Protein AF-A0A520EY09-F1 (afdb_monomer_lite)

Radius of gyration: 25.09 Å; chains: 1; bounding box: 51×73×66 Å

Structure (mmCIF, N/CA/C/O backbone):
data_AF-A0A520EY09-F1
#
_entry.id   AF-A0A520EY09-F1
#
loop_
_atom_site.group_PDB
_atom_site.id
_atom_site.type_symbol
_atom_site.label_atom_id
_atom_site.label_alt_id
_atom_site.label_comp_id
_atom_site.label_asym_id
_atom_site.label_entity_id
_atom_site.label_seq_id
_atom_site.pdbx_PDB_ins_code
_atom_site.Cartn_x
_atom_site.Cartn_y
_atom_site.Cartn_z
_atom_site.occupancy
_atom_site.B_iso_or_equiv
_atom_site.auth_seq_id
_atom_site.auth_comp_id
_atom_site.auth_asym_id
_atom_site.auth_atom_id
_atom_site.pdbx_PDB_model_num
ATOM 1 N N . MET A 1 1 ? 14.676 -46.836 35.873 1.00 36.84 1 MET A N 1
ATOM 2 C CA . MET A 1 1 ? 15.938 -46.846 35.108 1.00 36.84 1 MET A CA 1
ATOM 3 C C . MET A 1 1 ? 15.793 -45.759 34.046 1.00 36.84 1 MET A C 1
ATOM 5 O O . MET A 1 1 ? 15.038 -45.971 33.114 1.00 36.84 1 MET A O 1
ATOM 9 N N . ALA A 1 2 ? 16.124 -44.497 34.347 1.00 28.72 2 ALA A N 1
ATOM 10 C CA . ALA A 1 2 ? 17.492 -43.951 34.395 1.00 28.72 2 ALA A CA 1
ATOM 11 C C . ALA A 1 2 ? 18.066 -43.901 32.957 1.00 28.72 2 ALA A C 1
ATOM 13 O O . ALA A 1 2 ? 18.108 -44.944 32.322 1.00 28.72 2 ALA A O 1
ATOM 14 N N . HIS A 1 3 ? 18.478 -42.790 32.345 1.00 27.58 3 HIS A N 1
ATOM 15 C CA . HIS A 1 3 ? 18.816 -41.441 32.797 1.00 27.58 3 HIS A CA 1
ATOM 16 C C . HIS A 1 3 ? 18.699 -40.455 31.619 1.00 27.58 3 HIS A C 1
ATOM 18 O O . HIS A 1 3 ? 18.818 -40.852 30.460 1.00 27.58 3 HIS A O 1
ATOM 24 N N . ASP A 1 4 ? 18.541 -39.176 31.966 1.00 30.64 4 ASP A N 1
ATOM 25 C CA . ASP A 1 4 ? 18.945 -37.993 31.203 1.00 30.64 4 ASP A CA 1
ATOM 26 C C . ASP A 1 4 ? 20.117 -38.201 30.238 1.00 30.64 4 ASP A C 1
ATOM 28 O O . ASP A 1 4 ? 21.134 -38.803 30.594 1.00 30.64 4 ASP A O 1
ATOM 32 N N . ARG A 1 5 ? 20.059 -37.502 29.099 1.00 29.16 5 ARG A N 1
ATOM 33 C CA . ARG A 1 5 ? 21.224 -36.748 28.627 1.00 29.16 5 ARG A CA 1
ATOM 34 C C . ARG A 1 5 ? 20.807 -35.543 27.795 1.00 29.16 5 ARG A C 1
ATOM 36 O O . ARG A 1 5 ? 20.608 -35.604 26.587 1.00 29.16 5 ARG A O 1
ATOM 43 N N . TRP A 1 6 ? 20.727 -34.431 28.512 1.00 24.80 6 TRP A N 1
ATOM 44 C CA . TRP A 1 6 ? 21.074 -33.105 28.037 1.00 24.80 6 TRP A CA 1
ATOM 45 C C . TRP A 1 6 ? 22.357 -33.166 27.203 1.00 24.80 6 TRP A C 1
ATOM 47 O O . TRP A 1 6 ? 23.397 -33.604 27.695 1.00 24.80 6 TRP A O 1
ATOM 57 N N . VAL A 1 7 ? 22.291 -32.703 25.957 1.00 30.62 7 VAL A N 1
ATOM 58 C CA . VAL A 1 7 ? 23.478 -32.247 25.235 1.00 30.62 7 VAL A CA 1
ATOM 59 C C . VAL A 1 7 ? 23.424 -30.731 25.249 1.00 30.62 7 VAL A C 1
ATOM 61 O O . VAL A 1 7 ? 22.796 -30.083 24.417 1.00 30.62 7 VAL A O 1
ATOM 64 N N . THR A 1 8 ? 24.066 -30.178 26.269 1.00 30.45 8 THR A N 1
ATOM 65 C CA . THR A 1 8 ? 24.564 -28.812 26.273 1.00 30.45 8 THR A CA 1
ATOM 66 C C . THR A 1 8 ? 25.607 -28.689 25.165 1.00 30.45 8 THR A C 1
ATOM 68 O O . THR A 1 8 ? 26.727 -29.175 25.317 1.00 30.45 8 THR A O 1
ATOM 71 N N . HIS A 1 9 ? 25.270 -28.018 24.066 1.00 31.17 9 HIS A N 1
ATOM 72 C CA . HIS A 1 9 ? 26.285 -27.314 23.291 1.00 31.17 9 HIS A CA 1
ATOM 73 C C . HIS A 1 9 ? 26.326 -25.866 23.765 1.00 31.17 9 HIS A C 1
ATOM 75 O O . HIS A 1 9 ? 25.672 -24.973 23.241 1.00 31.17 9 HIS A O 1
ATOM 81 N N . SER A 1 10 ? 27.111 -25.675 24.821 1.00 35.66 10 SER A N 1
ATOM 82 C CA . SER A 1 10 ? 27.848 -24.448 25.073 1.00 35.66 10 SER A CA 1
ATOM 83 C C . SER A 1 10 ? 28.801 -24.218 23.899 1.00 35.66 10 SER A C 1
ATOM 85 O O . SER A 1 10 ? 29.812 -24.907 23.761 1.00 35.66 10 SER A O 1
ATOM 87 N N . GLY A 1 11 ? 28.424 -23.280 23.041 1.00 29.78 11 GLY A N 1
ATOM 88 C CA . GLY A 1 11 ? 29.228 -22.733 21.961 1.00 29.78 11 GLY A CA 1
ATOM 89 C C . GLY A 1 11 ? 28.719 -21.326 21.694 1.00 29.78 11 GLY A C 1
ATOM 90 O O . GLY A 1 11 ? 27.786 -21.138 20.921 1.00 29.78 11 GLY A O 1
ATOM 91 N N . GLU A 1 12 ? 29.278 -20.353 22.410 1.00 34.44 12 GLU A N 1
ATOM 92 C CA . GLU A 1 12 ? 29.136 -18.931 22.110 1.00 34.44 12 GLU A CA 1
ATOM 93 C C . GLU A 1 12 ? 29.743 -18.640 20.731 1.00 34.44 12 GLU A C 1
ATOM 95 O O . GLU A 1 12 ? 30.893 -18.229 20.613 1.00 34.44 12 GLU A O 1
ATOM 100 N N . GLU A 1 13 ? 28.963 -18.815 19.670 1.00 35.28 13 GLU A N 1
ATOM 101 C CA . GLU A 1 13 ? 29.143 -18.023 18.459 1.00 35.28 13 GLU A CA 1
ATOM 102 C C . GLU A 1 13 ? 28.107 -16.910 18.495 1.00 35.28 13 GLU A C 1
ATOM 104 O O . GLU A 1 13 ? 26.946 -17.062 18.114 1.00 35.28 13 GLU A O 1
ATOM 109 N N . SER A 1 14 ? 28.548 -15.763 19.010 1.00 40.03 14 SER A N 1
ATOM 110 C CA . SER A 1 14 ? 27.878 -14.485 18.819 1.00 40.03 14 SER A CA 1
ATOM 111 C C . SER A 1 14 ? 27.863 -14.164 17.321 1.00 40.03 14 SER A C 1
ATOM 113 O O . SER A 1 14 ? 28.705 -13.441 16.791 1.00 40.03 14 SER A O 1
ATOM 115 N N . GLY A 1 15 ? 26.896 -14.744 16.612 1.00 35.19 15 GLY A N 1
ATOM 116 C CA . GLY A 1 15 ? 26.589 -14.415 15.232 1.00 35.19 15 GLY A CA 1
ATOM 117 C C . GLY A 1 15 ? 26.150 -12.961 15.169 1.00 35.19 15 GLY A C 1
ATOM 118 O O . GLY A 1 15 ? 24.970 -12.650 15.328 1.00 35.19 15 GLY A O 1
ATOM 119 N N . ARG A 1 16 ? 27.106 -12.047 14.967 1.00 37.12 16 ARG A N 1
ATOM 120 C CA . ARG A 1 16 ? 26.796 -10.683 14.540 1.00 37.12 16 ARG A CA 1
ATOM 121 C C . ARG A 1 16 ? 25.885 -10.804 13.317 1.00 37.12 16 ARG A C 1
ATOM 123 O O . ARG A 1 16 ? 26.261 -11.517 12.383 1.00 37.12 16 ARG A O 1
ATOM 130 N N . PRO A 1 17 ? 24.723 -10.127 13.292 1.00 37.91 17 PRO A N 1
ATOM 131 C CA . PRO A 1 17 ? 23.906 -10.094 12.094 1.00 37.91 17 PRO A CA 1
ATOM 132 C C . PRO A 1 17 ? 24.797 -9.646 10.940 1.00 37.91 17 PRO A C 1
ATOM 134 O O . PRO A 1 17 ? 25.494 -8.634 11.055 1.00 37.91 17 PRO A O 1
ATOM 137 N N . THR A 1 18 ? 24.816 -10.412 9.851 1.00 36.03 18 THR A N 1
ATOM 138 C CA . THR A 1 18 ? 25.449 -9.974 8.612 1.00 36.03 18 THR A CA 1
ATOM 139 C C . THR A 1 18 ? 24.758 -8.679 8.207 1.00 36.03 18 THR A C 1
ATOM 141 O O . THR A 1 18 ? 23.615 -8.700 7.752 1.00 36.03 18 THR A O 1
ATOM 144 N N . MET A 1 19 ? 25.410 -7.537 8.441 1.00 36.72 19 MET A N 1
ATOM 145 C CA . MET A 1 19 ? 24.923 -6.267 7.925 1.00 36.72 19 MET A CA 1
ATOM 146 C C . MET A 1 19 ? 24.883 -6.403 6.408 1.00 36.72 19 MET A C 1
ATOM 148 O O . MET A 1 19 ? 25.920 -6.570 5.764 1.00 36.72 19 MET A O 1
ATOM 152 N N . LEU A 1 20 ? 23.677 -6.351 5.845 1.00 36.09 20 LEU A N 1
ATOM 153 C CA . LEU A 1 20 ? 23.518 -6.090 4.425 1.00 36.09 20 LEU A CA 1
ATOM 154 C C . LEU A 1 20 ? 24.272 -4.785 4.127 1.00 36.09 20 LEU A C 1
ATOM 156 O O . LEU A 1 20 ? 24.141 -3.834 4.908 1.00 36.09 20 LEU A O 1
ATOM 160 N N . PRO A 1 21 ? 25.081 -4.720 3.057 1.00 34.44 21 PRO A N 1
ATOM 161 C CA . PRO A 1 21 ? 25.744 -3.481 2.691 1.00 34.44 21 PRO A CA 1
ATOM 162 C C . PRO A 1 21 ? 24.679 -2.395 2.551 1.00 34.44 21 PRO A C 1
ATOM 164 O O . PRO A 1 21 ? 23.705 -2.563 1.815 1.00 34.44 21 PRO A O 1
ATOM 167 N N . MET A 1 22 ? 24.852 -1.294 3.286 1.00 41.00 22 MET A N 1
ATOM 168 C CA . MET A 1 22 ? 24.058 -0.092 3.066 1.00 41.00 22 MET A CA 1
ATOM 169 C C . MET A 1 22 ? 24.215 0.272 1.587 1.00 41.00 22 MET A C 1
ATOM 171 O O . MET A 1 22 ? 25.358 0.458 1.155 1.00 41.00 22 MET A O 1
ATOM 175 N N . PRO A 1 23 ? 23.131 0.339 0.789 1.00 42.34 23 PRO A N 1
ATOM 176 C CA . PRO A 1 23 ? 23.237 0.877 -0.554 1.00 42.34 23 PRO A CA 1
ATOM 177 C C . PRO A 1 23 ? 23.782 2.291 -0.394 1.00 42.34 23 PRO A C 1
ATOM 179 O O . PRO A 1 23 ? 23.135 3.144 0.213 1.00 42.34 23 PRO A O 1
ATOM 182 N N . GLY A 1 24 ? 25.023 2.498 -0.834 1.00 38.31 24 GLY A N 1
ATOM 183 C CA . GLY A 1 24 ? 25.682 3.787 -0.729 1.00 38.31 24 GLY A CA 1
ATOM 184 C C . GLY A 1 24 ? 24.832 4.801 -1.471 1.00 38.31 24 GLY A C 1
ATOM 185 O O . GLY A 1 24 ? 24.778 4.779 -2.698 1.00 38.31 24 GLY A O 1
ATOM 186 N N . VAL A 1 25 ? 24.131 5.655 -0.731 1.00 45.22 25 VAL A N 1
ATOM 187 C CA . VAL A 1 25 ? 23.480 6.820 -1.314 1.00 45.22 25 VAL A CA 1
ATOM 188 C C . VAL A 1 25 ? 24.628 7.734 -1.741 1.00 45.22 25 VAL A C 1
ATOM 190 O O . VAL A 1 25 ? 25.411 8.138 -0.875 1.00 45.22 25 VAL A O 1
ATOM 193 N N . PRO A 1 26 ? 24.814 8.013 -3.043 1.00 50.75 26 PRO A N 1
ATOM 194 C CA . PRO A 1 26 ? 25.842 8.951 -3.466 1.00 50.75 26 PRO A CA 1
ATOM 195 C C . PRO A 1 26 ? 25.625 10.288 -2.752 1.00 50.75 26 PRO A C 1
ATOM 197 O O . PRO A 1 26 ? 24.485 10.712 -2.541 1.00 50.75 26 PRO A O 1
ATOM 200 N N . ALA A 1 27 ? 26.722 10.929 -2.342 1.00 51.97 27 ALA A N 1
ATOM 201 C CA . ALA A 1 27 ? 26.671 12.209 -1.649 1.00 51.97 27 ALA A CA 1
ATOM 202 C C . ALA A 1 27 ? 25.841 13.216 -2.459 1.00 51.97 27 ALA A C 1
ATOM 204 O O . ALA A 1 27 ? 25.991 13.320 -3.679 1.00 51.97 27 ALA A O 1
ATOM 205 N N . ALA A 1 28 ? 24.959 13.949 -1.776 1.00 51.75 28 ALA A N 1
ATOM 206 C CA . ALA A 1 28 ? 24.173 14.988 -2.421 1.00 51.75 28 ALA A CA 1
ATOM 207 C C . ALA A 1 28 ? 25.116 16.041 -3.040 1.00 51.75 28 ALA A C 1
ATOM 209 O O . ALA A 1 28 ? 26.095 16.431 -2.395 1.00 51.75 28 ALA A O 1
ATOM 210 N N . PRO A 1 29 ? 24.851 16.509 -4.272 1.00 54.53 29 PRO A N 1
ATOM 211 C CA . PRO A 1 29 ? 25.643 17.571 -4.876 1.00 54.53 29 PRO A CA 1
ATOM 212 C C . PRO A 1 29 ? 25.549 18.861 -4.038 1.00 54.53 29 PRO A C 1
ATOM 214 O O . PRO A 1 29 ? 24.533 19.087 -3.370 1.00 54.53 29 PRO A O 1
ATOM 217 N N . PRO A 1 30 ? 26.586 19.719 -4.064 1.00 52.72 30 PRO A N 1
ATOM 218 C CA . PRO A 1 30 ? 26.608 20.952 -3.287 1.00 52.72 30 PRO A CA 1
ATOM 219 C C . PRO A 1 30 ? 25.433 21.877 -3.659 1.00 52.72 30 PRO A C 1
ATOM 221 O O . PRO A 1 30 ? 25.055 21.959 -4.835 1.00 52.72 30 PRO A O 1
ATOM 224 N N . PRO A 1 31 ? 24.853 22.596 -2.679 1.00 46.66 31 PRO A N 1
ATOM 225 C CA . PRO A 1 31 ? 23.751 23.516 -2.929 1.00 46.66 31 PRO A CA 1
ATOM 226 C C . PRO A 1 31 ? 24.202 24.628 -3.885 1.00 46.66 31 PRO A C 1
ATOM 228 O O . PRO A 1 31 ? 25.190 25.312 -3.632 1.00 46.66 31 PRO A O 1
ATOM 231 N N . GLY A 1 32 ? 23.482 24.791 -4.999 1.00 50.47 32 GLY A N 1
ATOM 232 C CA . GLY A 1 32 ? 23.757 25.820 -6.011 1.00 50.47 32 GLY A CA 1
ATOM 233 C C . GLY A 1 32 ? 24.413 25.322 -7.303 1.00 50.47 32 GLY A C 1
ATOM 234 O O . GLY A 1 32 ? 24.498 26.089 -8.259 1.00 50.47 32 GLY A O 1
ATOM 235 N N . ALA A 1 33 ? 24.807 24.047 -7.397 1.00 48.69 33 ALA A N 1
ATOM 236 C CA . ALA A 1 33 ? 25.121 23.452 -8.693 1.00 48.69 33 ALA A CA 1
ATOM 237 C C . ALA A 1 33 ? 23.815 23.264 -9.478 1.00 48.69 33 ALA A C 1
ATOM 239 O O . ALA A 1 33 ? 23.026 22.364 -9.184 1.00 48.69 33 ALA A O 1
ATOM 240 N N . SER A 1 34 ? 23.563 24.112 -10.479 1.00 47.66 34 SER A N 1
ATOM 241 C CA . SER A 1 34 ? 22.563 23.785 -11.490 1.00 47.66 34 SER A CA 1
ATOM 242 C C . SER A 1 34 ? 23.030 22.497 -12.161 1.00 47.66 34 SER A C 1
ATOM 244 O O . SER A 1 34 ? 24.050 22.505 -12.854 1.00 47.66 34 SER A O 1
ATOM 246 N N . ALA A 1 35 ? 22.324 21.389 -11.943 1.00 53.81 35 ALA A N 1
ATOM 247 C CA . ALA A 1 35 ? 22.467 20.234 -12.808 1.00 53.81 35 ALA A CA 1
ATOM 248 C C . ALA A 1 35 ? 22.036 20.707 -14.198 1.00 53.81 35 ALA A C 1
ATOM 250 O O . ALA A 1 35 ? 20.846 20.817 -14.479 1.00 53.81 35 ALA A O 1
ATOM 251 N N . GLN A 1 36 ? 22.994 21.094 -15.041 1.00 51.00 36 GLN A N 1
ATOM 252 C CA . GLN A 1 36 ? 22.724 21.189 -16.462 1.00 51.00 36 GLN A CA 1
ATOM 253 C C . GLN A 1 36 ? 22.285 19.784 -16.862 1.00 51.00 36 GLN A C 1
ATOM 255 O O . GLN A 1 36 ? 23.084 18.850 -16.798 1.00 51.00 36 GLN A O 1
ATOM 260 N N . GLU A 1 37 ? 21.002 19.615 -17.180 1.00 57.59 37 GLU A N 1
ATOM 261 C CA . GLU A 1 37 ? 20.485 18.387 -17.770 1.00 57.59 37 GLU A CA 1
ATOM 262 C C . GLU A 1 37 ? 21.127 18.239 -19.148 1.00 57.59 37 GLU A C 1
ATOM 264 O O . GLU A 1 37 ? 20.595 18.660 -20.174 1.00 57.59 37 GLU A O 1
ATOM 269 N N . VAL A 1 38 ? 22.336 17.685 -19.171 1.00 67.12 38 VAL A N 1
ATOM 270 C CA . VAL A 1 38 ? 22.978 17.287 -20.412 1.00 67.12 38 VAL A CA 1
ATOM 271 C C . VAL A 1 38 ? 22.231 16.048 -20.871 1.00 67.12 38 VAL A C 1
ATOM 273 O O . VAL A 1 38 ? 22.410 14.960 -20.320 1.00 67.12 38 VAL A O 1
ATOM 276 N N . ALA A 1 39 ? 21.350 16.228 -21.854 1.00 77.81 39 ALA A N 1
ATOM 277 C CA . ALA A 1 39 ? 20.683 15.116 -22.510 1.00 77.81 39 ALA A CA 1
ATOM 278 C C . ALA A 1 39 ? 21.738 14.076 -22.933 1.00 77.81 39 ALA A C 1
ATOM 280 O O . ALA A 1 39 ? 22.794 14.452 -23.461 1.00 77.81 39 ALA A O 1
ATOM 281 N N . PRO A 1 40 ? 21.498 12.776 -22.694 1.00 85.56 40 PRO A N 1
ATOM 282 C CA . PRO A 1 40 ? 22.472 11.759 -23.041 1.00 85.56 40 PRO A CA 1
ATOM 283 C C . PRO A 1 40 ? 22.741 11.793 -24.542 1.00 85.56 40 PRO A C 1
ATOM 285 O O . PRO A 1 40 ? 21.832 11.951 -25.359 1.00 85.56 40 PRO A O 1
ATOM 288 N N . SER A 1 41 ? 24.005 11.617 -24.923 1.00 92.75 41 SER A N 1
ATOM 289 C CA . SER A 1 41 ? 24.345 11.518 -26.337 1.00 92.75 41 SER A CA 1
ATOM 290 C C . SER A 1 41 ? 23.649 10.306 -26.963 1.00 92.75 41 SER A C 1
ATOM 292 O O . SER A 1 41 ? 23.478 9.261 -26.328 1.00 92.75 41 SER A O 1
ATOM 294 N N . ALA A 1 42 ? 23.310 10.399 -28.249 1.00 93.25 42 ALA A N 1
ATOM 295 C CA . ALA A 1 42 ? 22.681 9.288 -28.962 1.00 93.25 42 ALA A CA 1
ATOM 296 C C . ALA A 1 42 ? 23.542 8.006 -28.928 1.00 93.25 42 ALA A C 1
ATOM 298 O O . ALA A 1 42 ? 23.020 6.894 -28.948 1.00 93.25 42 ALA A O 1
ATOM 299 N N . SER A 1 43 ? 24.874 8.133 -28.855 1.00 95.62 43 SER A N 1
ATOM 300 C CA . SER A 1 43 ? 25.773 6.984 -28.701 1.00 95.62 43 SER A CA 1
ATOM 301 C C . SER A 1 43 ? 25.705 6.363 -27.305 1.00 95.62 43 SER A C 1
ATOM 303 O O . SER A 1 43 ? 25.725 5.135 -27.200 1.00 95.62 43 SER A O 1
ATOM 305 N N . ALA A 1 44 ? 25.587 7.177 -26.251 1.00 95.81 44 ALA A N 1
ATOM 306 C CA . ALA A 1 44 ? 25.373 6.691 -24.893 1.00 95.81 44 ALA A CA 1
ATOM 307 C C . ALA A 1 44 ? 24.037 5.943 -24.794 1.00 95.81 44 ALA A C 1
ATOM 309 O O . ALA A 1 44 ? 24.034 4.795 -24.354 1.00 95.81 44 ALA A O 1
ATOM 310 N N . MET A 1 45 ? 22.947 6.529 -25.302 1.00 97.69 45 MET A N 1
ATOM 311 C CA . MET A 1 45 ? 21.625 5.892 -25.311 1.00 97.69 45 MET A CA 1
ATOM 312 C C . MET A 1 45 ? 21.650 4.539 -26.037 1.00 97.69 45 MET A C 1
ATOM 314 O O . MET A 1 45 ? 21.306 3.514 -25.449 1.00 97.69 45 MET A O 1
ATOM 318 N N . ARG A 1 46 ? 22.183 4.489 -27.269 1.00 97.31 46 ARG A N 1
ATOM 319 C CA . ARG A 1 46 ? 22.312 3.230 -28.029 1.00 97.31 46 ARG A CA 1
ATOM 320 C C . ARG A 1 46 ? 23.115 2.159 -27.290 1.00 97.31 46 ARG A C 1
ATOM 322 O O . ARG A 1 46 ? 22.766 0.981 -27.351 1.00 97.31 46 ARG A O 1
ATOM 329 N N . ARG A 1 47 ? 24.203 2.542 -26.611 1.00 97.25 47 ARG A N 1
ATOM 330 C CA . ARG A 1 47 ? 25.042 1.603 -25.850 1.00 97.25 47 ARG A CA 1
ATOM 331 C C . ARG A 1 47 ? 24.277 1.004 -24.674 1.00 97.25 47 ARG A C 1
ATOM 333 O O . ARG A 1 47 ? 24.363 -0.204 -24.460 1.00 97.25 47 ARG A O 1
ATOM 340 N N . VAL A 1 48 ? 23.550 1.830 -23.926 1.00 97.81 48 VAL A N 1
ATOM 341 C CA . VAL A 1 48 ? 22.807 1.365 -22.752 1.00 97.81 48 VAL A CA 1
ATOM 342 C C . VAL A 1 48 ? 21.593 0.532 -23.162 1.00 97.81 48 VAL A C 1
ATOM 344 O O . VAL A 1 48 ? 21.386 -0.540 -22.599 1.00 97.81 48 VAL A O 1
ATOM 347 N N . LEU A 1 49 ? 20.860 0.933 -24.205 1.00 97.94 49 LEU A N 1
ATOM 348 C CA . LEU A 1 49 ? 19.768 0.130 -24.765 1.00 97.94 49 LEU A CA 1
ATOM 349 C C . LEU A 1 49 ? 20.245 -1.246 -25.228 1.00 97.94 49 LEU A C 1
ATOM 351 O O . LEU A 1 49 ? 19.602 -2.247 -24.934 1.00 97.94 49 LEU A O 1
ATOM 355 N N . ARG A 1 50 ? 21.417 -1.332 -25.873 1.00 97.75 50 ARG A N 1
ATOM 356 C CA . ARG A 1 50 ? 22.011 -2.631 -26.218 1.00 97.75 50 ARG A CA 1
ATOM 357 C C . ARG A 1 50 ? 22.201 -3.511 -24.977 1.00 97.75 50 ARG A C 1
ATOM 359 O O . ARG A 1 50 ? 21.806 -4.669 -25.001 1.00 97.75 50 ARG A O 1
ATOM 366 N N . ARG A 1 51 ? 22.754 -2.966 -23.891 1.00 97.44 51 ARG A N 1
ATOM 367 C CA . ARG A 1 51 ? 22.940 -3.716 -22.635 1.00 97.44 51 ARG A CA 1
ATOM 368 C C . ARG A 1 51 ? 21.611 -4.152 -22.016 1.00 97.44 51 ARG A C 1
ATOM 370 O O . ARG A 1 51 ? 21.521 -5.274 -21.526 1.00 97.44 51 ARG A O 1
ATOM 377 N N . ALA A 1 52 ? 20.585 -3.303 -22.081 1.00 96.88 52 ALA A N 1
ATOM 378 C CA . ALA A 1 52 ? 19.240 -3.644 -21.627 1.00 96.88 52 ALA A CA 1
ATOM 379 C C . ALA A 1 52 ? 18.628 -4.791 -22.453 1.00 96.88 52 ALA A C 1
ATOM 381 O O . ALA A 1 52 ? 18.066 -5.720 -21.876 1.00 96.88 52 ALA A O 1
ATOM 382 N N . ARG A 1 53 ? 18.788 -4.779 -23.786 1.00 95.69 53 ARG A N 1
ATOM 383 C CA . ARG A 1 53 ? 18.349 -5.878 -24.671 1.00 95.69 53 ARG A CA 1
ATOM 384 C C . ARG A 1 53 ? 19.032 -7.201 -24.333 1.00 95.69 53 ARG A C 1
ATOM 386 O O . ARG A 1 53 ? 18.385 -8.243 -24.405 1.00 95.69 53 ARG A O 1
ATOM 393 N N . ASP A 1 54 ? 20.307 -7.141 -23.957 1.00 94.50 54 ASP A N 1
ATOM 394 C CA . ASP A 1 54 ? 21.113 -8.301 -23.565 1.00 94.50 54 ASP A CA 1
ATOM 395 C C . ASP A 1 54 ? 20.785 -8.792 -22.134 1.00 94.50 54 ASP A C 1
ATOM 397 O O . ASP A 1 54 ? 21.373 -9.766 -21.668 1.00 94.50 54 ASP A O 1
ATOM 401 N N . GLY A 1 55 ? 19.859 -8.134 -21.419 1.00 91.50 55 GLY A N 1
ATOM 402 C CA . GLY A 1 55 ? 19.467 -8.496 -20.053 1.00 91.50 55 GLY A CA 1
ATOM 403 C C . GLY A 1 55 ? 20.568 -8.272 -19.011 1.00 91.50 55 GLY A C 1
ATOM 404 O O . GLY A 1 55 ? 20.549 -8.901 -17.954 1.00 91.50 55 GLY A O 1
ATOM 405 N N . ALA A 1 56 ? 21.549 -7.414 -19.304 1.00 94.38 56 ALA A N 1
ATOM 406 C CA . ALA A 1 56 ? 22.666 -7.151 -18.406 1.00 94.38 56 ALA A CA 1
ATOM 407 C C . ALA A 1 56 ? 22.235 -6.334 -17.176 1.00 94.38 56 ALA A C 1
ATOM 409 O O . ALA A 1 56 ? 21.364 -5.469 -17.260 1.00 94.38 56 ALA A O 1
ATOM 410 N N . THR A 1 57 ? 22.917 -6.539 -16.046 1.00 94.94 57 THR A N 1
ATOM 411 C CA . THR A 1 57 ? 22.798 -5.646 -14.887 1.00 94.94 57 THR A CA 1
ATOM 412 C C . THR A 1 57 ? 23.235 -4.233 -15.273 1.00 94.94 57 THR A C 1
ATOM 414 O O . THR A 1 57 ? 24.331 -4.039 -15.813 1.00 94.94 57 THR A O 1
ATOM 417 N N . LEU A 1 58 ? 22.376 -3.256 -14.985 1.00 96.38 58 LEU A N 1
ATOM 418 C CA . LEU A 1 58 ? 22.610 -1.842 -15.265 1.00 96.38 58 LEU A CA 1
ATOM 419 C C . LEU A 1 58 ? 23.104 -1.127 -14.009 1.00 96.38 58 LEU A C 1
ATOM 421 O O . LEU A 1 58 ? 22.579 -1.350 -12.917 1.00 96.38 58 LEU A O 1
ATOM 425 N N . ASN A 1 59 ? 24.106 -0.264 -14.162 1.00 96.50 59 ASN A N 1
ATOM 426 C CA . ASN A 1 59 ? 24.551 0.610 -13.076 1.00 96.50 59 ASN A CA 1
ATOM 427 C C . ASN A 1 59 ? 23.700 1.899 -12.994 1.00 96.50 59 ASN A C 1
ATOM 429 O O . ASN A 1 59 ? 22.802 2.125 -13.807 1.00 96.50 59 ASN A O 1
ATOM 433 N N . VAL A 1 60 ? 23.978 2.749 -11.999 1.00 95.19 60 VAL A N 1
ATOM 434 C CA . VAL A 1 60 ? 23.220 3.990 -11.750 1.00 95.19 60 VAL A CA 1
ATOM 435 C C . VAL A 1 60 ? 23.286 4.967 -12.930 1.00 95.19 60 VAL A C 1
ATOM 437 O O . VAL A 1 60 ? 22.256 5.531 -13.297 1.00 95.19 60 VAL A O 1
ATOM 440 N N . ASP A 1 61 ? 24.446 5.144 -13.565 1.00 94.88 61 ASP A N 1
ATOM 441 C CA . ASP A 1 61 ? 24.612 6.072 -14.697 1.00 94.88 61 ASP A CA 1
ATOM 442 C C . ASP A 1 61 ? 23.851 5.590 -15.938 1.00 94.88 61 ASP A C 1
ATOM 444 O O . ASP A 1 61 ? 23.233 6.369 -16.670 1.00 94.88 61 ASP A O 1
ATOM 448 N N . GLU A 1 62 ? 23.860 4.277 -16.162 1.00 96.31 62 GLU A N 1
ATOM 449 C CA . GLU A 1 62 ? 23.108 3.621 -17.226 1.00 96.31 62 GLU A CA 1
ATOM 450 C C . GLU A 1 62 ? 21.599 3.755 -16.997 1.00 96.31 62 GLU A C 1
ATOM 452 O O . GLU A 1 62 ? 20.875 4.176 -17.900 1.00 96.31 62 GLU A O 1
ATOM 457 N N . ALA A 1 63 ? 21.121 3.479 -15.781 1.00 96.00 63 ALA A N 1
ATOM 458 C CA . ALA A 1 63 ? 19.720 3.675 -15.418 1.00 96.00 63 ALA A CA 1
ATOM 459 C C . ALA A 1 63 ? 19.296 5.147 -15.569 1.00 96.00 63 ALA A C 1
ATOM 461 O O . ALA A 1 63 ? 18.254 5.432 -16.157 1.00 96.00 63 ALA A O 1
ATOM 462 N N . THR A 1 64 ? 20.135 6.085 -15.122 1.00 95.56 64 THR A N 1
ATOM 463 C CA . THR A 1 64 ? 19.895 7.531 -15.255 1.00 95.56 64 THR A CA 1
ATOM 464 C C . THR A 1 64 ? 19.815 7.956 -16.721 1.00 95.56 64 THR A C 1
ATOM 466 O O . THR A 1 64 ? 18.942 8.737 -17.092 1.00 95.56 64 THR A O 1
ATOM 469 N N . THR A 1 65 ? 20.666 7.389 -17.581 1.00 96.62 65 THR A N 1
ATOM 470 C CA . THR A 1 65 ? 20.591 7.589 -19.035 1.00 96.62 65 THR A CA 1
ATOM 471 C C . THR A 1 65 ? 19.251 7.101 -19.594 1.00 96.62 65 THR A C 1
ATOM 473 O O . THR A 1 65 ? 18.607 7.822 -20.351 1.00 96.62 65 THR A O 1
ATOM 476 N N . LEU A 1 66 ? 18.794 5.908 -19.201 1.00 96.81 66 LEU A N 1
ATOM 477 C CA . LEU A 1 66 ? 17.529 5.332 -19.676 1.00 96.81 66 LEU A CA 1
ATOM 478 C C . LEU A 1 66 ? 16.285 6.091 -19.200 1.00 96.81 66 LEU A C 1
ATOM 480 O O . LEU A 1 66 ? 15.292 6.113 -19.923 1.00 96.81 66 LEU A O 1
ATOM 484 N N . LEU A 1 67 ? 16.322 6.761 -18.041 1.00 96.38 67 LEU A N 1
ATOM 485 C CA . LEU A 1 67 ? 15.220 7.629 -17.588 1.00 96.38 67 LEU A CA 1
ATOM 486 C C . LEU A 1 67 ? 14.935 8.782 -18.571 1.00 96.38 67 LEU A C 1
ATOM 488 O O . LEU A 1 67 ? 13.822 9.318 -18.610 1.00 96.38 67 LEU A O 1
ATOM 492 N N . GLN A 1 68 ? 15.913 9.131 -19.410 1.00 96.31 68 GLN A N 1
ATOM 493 C CA . GLN A 1 68 ? 15.783 10.142 -20.459 1.00 96.31 68 GLN A CA 1
ATOM 494 C C . GLN A 1 68 ? 15.299 9.572 -21.806 1.00 96.31 68 GLN A C 1
ATOM 496 O O . GLN A 1 68 ? 15.097 10.338 -22.744 1.00 96.31 68 GLN A O 1
ATOM 501 N N . ALA A 1 69 ? 15.079 8.256 -21.933 1.00 96.50 69 ALA A N 1
ATOM 502 C CA . ALA A 1 69 ? 14.605 7.642 -23.175 1.00 96.50 69 ALA A CA 1
ATOM 503 C C . ALA A 1 69 ? 13.202 8.145 -23.552 1.00 96.50 69 ALA A C 1
ATOM 505 O O . ALA A 1 69 ? 12.297 8.217 -22.714 1.00 96.50 69 ALA A O 1
ATOM 506 N N . ARG A 1 70 ? 13.008 8.497 -24.825 1.00 96.44 70 ARG A N 1
ATOM 507 C CA . ARG A 1 70 ? 11.738 8.977 -25.397 1.00 96.44 70 ARG A CA 1
ATOM 508 C C . ARG A 1 70 ? 11.550 8.376 -26.792 1.00 96.44 70 ARG A C 1
ATOM 510 O O . ARG A 1 70 ? 12.513 7.907 -27.388 1.00 96.44 70 ARG A O 1
ATOM 517 N N . GLY A 1 71 ? 10.322 8.398 -27.315 1.00 97.12 71 GLY A N 1
ATOM 518 C CA . GLY A 1 71 ? 10.026 7.910 -28.669 1.00 97.12 71 GLY A CA 1
ATOM 519 C C . GLY A 1 71 ? 10.493 6.468 -28.894 1.00 97.12 71 GLY A C 1
ATOM 520 O O . GLY A 1 71 ? 10.224 5.597 -28.064 1.00 97.12 71 GLY A O 1
ATOM 521 N N . ASP A 1 72 ? 11.223 6.236 -29.984 1.00 98.00 72 ASP A N 1
ATOM 522 C CA . ASP A 1 72 ? 11.723 4.910 -30.371 1.00 98.00 72 ASP A CA 1
ATOM 523 C C . ASP A 1 72 ? 12.669 4.296 -29.328 1.00 98.00 72 ASP A C 1
ATOM 525 O O . ASP A 1 72 ? 12.613 3.090 -29.082 1.00 98.00 72 ASP A O 1
ATOM 529 N N . ASP A 1 73 ? 13.479 5.116 -28.649 1.00 97.69 73 ASP A N 1
ATOM 530 C CA . ASP A 1 73 ? 14.363 4.647 -27.575 1.00 97.69 73 ASP A CA 1
ATOM 531 C C . ASP A 1 73 ? 13.551 4.119 -26.379 1.00 97.69 73 ASP A C 1
ATOM 533 O O . ASP A 1 73 ? 13.909 3.111 -25.767 1.00 97.69 73 ASP A O 1
ATOM 537 N N . LEU A 1 74 ? 12.420 4.761 -26.056 1.00 98.06 74 LEU A N 1
ATOM 538 C CA . LEU A 1 74 ? 11.517 4.285 -25.003 1.00 98.06 74 LEU A CA 1
ATOM 539 C C . LEU A 1 74 ? 10.802 2.996 -25.424 1.00 98.06 74 LEU A C 1
ATOM 541 O O . LEU A 1 74 ? 10.672 2.078 -24.614 1.00 98.06 74 LEU A O 1
ATOM 545 N N . ALA A 1 75 ? 10.369 2.899 -26.682 1.00 98.44 75 ALA A N 1
ATOM 546 C CA . ALA A 1 75 ? 9.751 1.683 -27.206 1.00 98.44 75 ALA A CA 1
ATOM 547 C C . ALA A 1 75 ? 10.715 0.482 -27.135 1.00 98.44 75 ALA A C 1
ATOM 549 O O . ALA A 1 75 ? 10.327 -0.610 -26.709 1.00 98.44 75 ALA A O 1
ATOM 550 N N . ASP A 1 76 ? 11.986 0.691 -27.481 1.00 97.75 76 ASP A N 1
ATOM 551 C CA . ASP A 1 76 ? 13.038 -0.320 -27.372 1.00 97.75 76 ASP A CA 1
ATOM 552 C C . ASP A 1 76 ? 13.343 -0.702 -25.914 1.00 97.75 76 ASP A C 1
ATOM 554 O O . ASP A 1 76 ? 13.463 -1.889 -25.585 1.00 97.75 76 ASP A O 1
ATOM 558 N N . LEU A 1 77 ? 13.379 0.276 -25.003 1.00 97.94 77 LEU A N 1
ATOM 559 C CA . LEU A 1 77 ? 13.519 0.013 -23.571 1.00 97.94 77 LEU A CA 1
ATOM 560 C C . LEU A 1 77 ? 12.354 -0.831 -23.031 1.00 97.94 77 LEU A C 1
ATOM 562 O O . LEU A 1 77 ? 12.585 -1.826 -22.342 1.00 97.94 77 LEU A O 1
ATOM 566 N N . CYS A 1 78 ? 11.108 -0.487 -23.370 1.00 98.38 78 CYS A N 1
ATOM 567 C CA . CYS A 1 78 ? 9.927 -1.257 -22.973 1.00 98.38 78 CYS A CA 1
ATOM 568 C C . CYS A 1 78 ? 9.957 -2.686 -23.533 1.00 98.38 78 CYS A C 1
ATOM 570 O O . CYS A 1 78 ? 9.638 -3.632 -22.812 1.00 98.38 78 CYS A O 1
ATOM 572 N N . SER A 1 79 ? 10.381 -2.862 -24.789 1.00 97.94 79 SER A N 1
ATOM 573 C CA . SER A 1 79 ? 10.564 -4.183 -25.406 1.00 97.94 79 SER A CA 1
ATOM 574 C C . SER A 1 79 ? 11.627 -5.010 -24.677 1.00 97.94 79 SER A C 1
ATOM 576 O O . SER A 1 79 ? 11.422 -6.190 -24.385 1.00 97.94 79 SER A O 1
ATOM 578 N N . SER A 1 80 ? 12.743 -4.380 -24.305 1.00 97.19 80 SER A N 1
ATOM 579 C CA . SER A 1 80 ? 13.813 -5.012 -23.526 1.00 97.19 80 SER A CA 1
ATOM 580 C C . SER A 1 80 ? 13.325 -5.438 -22.136 1.00 97.19 80 SER A C 1
ATOM 582 O O . SER A 1 80 ? 13.509 -6.588 -21.740 1.00 97.19 80 SER A O 1
ATOM 584 N N . ALA A 1 81 ? 12.614 -4.557 -21.426 1.00 96.94 81 ALA A N 1
ATOM 585 C CA . ALA A 1 81 ? 12.026 -4.861 -20.122 1.00 96.94 81 ALA A CA 1
ATOM 586 C C . ALA A 1 81 ? 10.984 -5.994 -20.196 1.00 96.94 81 ALA A C 1
ATOM 588 O O . ALA A 1 81 ? 10.954 -6.868 -19.327 1.00 96.94 81 ALA A O 1
ATOM 589 N N . ALA A 1 82 ? 10.164 -6.026 -21.254 1.00 96.25 82 ALA A N 1
ATOM 590 C CA . ALA A 1 82 ? 9.198 -7.097 -21.481 1.00 96.25 82 ALA A CA 1
ATOM 591 C C . ALA A 1 82 ? 9.883 -8.463 -21.630 1.00 96.25 82 ALA A C 1
ATOM 593 O O . ALA A 1 82 ? 9.433 -9.424 -21.014 1.00 96.25 82 ALA A O 1
ATOM 594 N N . LYS A 1 83 ? 11.007 -8.543 -22.357 1.00 95.25 83 LYS A N 1
ATOM 595 C CA . LYS A 1 83 ? 11.784 -9.788 -22.494 1.00 95.25 83 LYS A CA 1
ATOM 596 C C . LYS A 1 83 ? 12.336 -10.282 -21.159 1.00 95.25 83 LYS A C 1
ATOM 598 O O . LYS A 1 83 ? 12.253 -11.475 -20.882 1.00 95.25 83 LYS A O 1
ATOM 603 N N . VAL A 1 84 ? 12.855 -9.383 -20.317 1.00 94.94 84 VAL A N 1
ATOM 604 C CA . VAL A 1 84 ? 13.333 -9.736 -18.966 1.00 94.94 84 VAL A CA 1
ATOM 605 C C . VAL A 1 84 ? 12.181 -10.270 -18.107 1.00 94.94 84 VAL A C 1
ATOM 607 O O . VAL A 1 84 ? 12.311 -11.321 -17.476 1.00 94.94 84 VAL A O 1
ATOM 610 N N . ARG A 1 85 ? 11.022 -9.597 -18.133 1.00 95.50 85 ARG A N 1
ATOM 611 C CA . ARG A 1 85 ? 9.796 -10.042 -17.450 1.00 95.50 85 ARG A CA 1
ATOM 612 C C . ARG A 1 85 ? 9.349 -11.422 -17.937 1.00 95.50 85 ARG A C 1
ATOM 614 O O . ARG A 1 85 ? 9.060 -12.293 -17.118 1.00 95.50 85 ARG A O 1
ATOM 621 N N . ASP A 1 86 ? 9.320 -11.636 -19.248 1.00 95.62 86 ASP A N 1
ATOM 622 C CA . ASP A 1 86 ? 8.875 -12.890 -19.862 1.00 95.62 86 ASP A CA 1
ATOM 623 C C . ASP A 1 86 ? 9.840 -14.046 -19.569 1.00 95.62 86 ASP A C 1
ATOM 625 O O . ASP A 1 86 ? 9.390 -15.156 -19.282 1.00 95.62 86 ASP A O 1
ATOM 629 N N . ALA A 1 87 ? 11.152 -13.789 -19.556 1.00 94.31 87 ALA A N 1
ATOM 630 C CA . ALA A 1 87 ? 12.160 -14.770 -19.159 1.00 94.31 87 ALA A CA 1
ATOM 631 C C . ALA A 1 87 ? 11.969 -15.221 -17.702 1.00 94.31 87 ALA A C 1
ATOM 633 O O . ALA A 1 87 ? 11.988 -16.420 -17.421 1.00 94.31 87 ALA A O 1
ATOM 634 N N . GLY A 1 88 ? 11.708 -14.282 -16.784 1.00 94.00 88 GLY A N 1
ATOM 635 C CA . GLY A 1 88 ? 11.400 -14.600 -15.386 1.00 94.00 88 GLY A CA 1
ATOM 636 C C . GLY A 1 88 ? 10.114 -15.420 -15.228 1.00 94.00 88 GLY A C 1
ATOM 637 O O . GLY A 1 88 ? 10.079 -16.391 -14.469 1.00 94.00 88 GLY A O 1
ATOM 638 N N . LEU A 1 89 ? 9.063 -15.080 -15.981 1.00 96.31 89 LEU A N 1
ATOM 639 C CA . LEU A 1 89 ? 7.812 -15.845 -16.002 1.00 96.31 89 LEU A CA 1
ATOM 640 C C . LEU A 1 89 ? 8.004 -17.262 -16.552 1.00 96.31 89 LEU A C 1
ATOM 642 O O . LEU A 1 89 ? 7.457 -18.211 -15.988 1.00 96.31 89 LEU A O 1
ATOM 646 N N . LEU A 1 90 ? 8.787 -17.413 -17.621 1.00 96.56 90 LEU A N 1
ATOM 647 C CA . LEU A 1 90 ? 9.111 -18.712 -18.204 1.00 96.56 90 LEU A CA 1
ATOM 648 C C . LEU A 1 90 ? 9.897 -19.583 -17.217 1.00 96.56 90 LEU A C 1
ATOM 650 O O . LEU A 1 90 ? 9.515 -20.728 -16.988 1.00 96.56 90 LEU A O 1
ATOM 654 N N . ALA A 1 91 ? 10.938 -19.028 -16.588 1.00 96.31 91 ALA A N 1
ATOM 655 C CA . ALA A 1 91 ? 11.744 -19.729 -15.587 1.00 96.31 91 ALA A CA 1
ATOM 656 C C . ALA A 1 91 ? 10.908 -20.193 -14.383 1.00 96.31 91 ALA A C 1
ATOM 658 O O . ALA A 1 91 ? 11.150 -21.261 -13.829 1.00 96.31 91 ALA A O 1
ATOM 659 N N . ALA A 1 92 ? 9.884 -19.423 -14.009 1.00 96.50 92 ALA A N 1
ATOM 660 C CA . ALA A 1 92 ? 8.954 -19.781 -12.946 1.00 96.50 92 ALA A CA 1
ATOM 661 C C . ALA A 1 92 ? 7.788 -20.686 -13.398 1.00 96.50 92 ALA A C 1
ATOM 663 O O . ALA A 1 92 ? 6.831 -20.839 -12.640 1.00 96.50 92 ALA A O 1
ATOM 664 N N . GLY A 1 93 ? 7.809 -21.225 -14.625 1.00 97.50 93 GLY A N 1
ATOM 665 C CA . GLY A 1 93 ? 6.759 -22.108 -15.150 1.00 97.50 93 GLY A CA 1
ATOM 666 C C . GLY A 1 93 ? 5.404 -21.427 -15.377 1.00 97.50 93 GLY A C 1
ATOM 667 O O . GLY A 1 93 ? 4.374 -22.094 -15.404 1.00 97.50 93 GLY A O 1
ATOM 668 N N . ARG A 1 94 ? 5.378 -20.095 -15.519 1.00 96.44 94 ARG A N 1
ATOM 669 C CA . ARG A 1 94 ? 4.161 -19.268 -15.625 1.00 96.44 94 ARG A CA 1
ATOM 670 C C . ARG A 1 94 ? 4.156 -18.403 -16.898 1.00 96.44 94 ARG A C 1
ATOM 672 O O . ARG A 1 94 ? 3.955 -17.189 -16.809 1.00 96.44 94 ARG A O 1
ATOM 679 N N . PRO A 1 95 ? 4.400 -18.971 -18.095 1.00 95.38 95 PRO A N 1
ATOM 680 C CA . PRO A 1 95 ? 4.533 -18.182 -19.316 1.00 95.38 95 PRO A CA 1
ATOM 681 C C . PRO A 1 95 ? 3.247 -17.404 -19.617 1.00 95.38 95 PRO A C 1
ATOM 683 O O . PRO A 1 95 ? 2.151 -17.963 -19.582 1.00 95.38 95 PRO A O 1
ATOM 686 N N . ARG A 1 96 ? 3.389 -16.115 -19.957 1.00 92.25 96 ARG A N 1
ATOM 687 C CA . ARG A 1 96 ? 2.279 -15.199 -20.297 1.00 92.25 96 ARG A CA 1
ATOM 688 C C . ARG A 1 96 ? 1.230 -15.016 -19.186 1.00 92.25 96 ARG A C 1
ATOM 690 O O . ARG A 1 96 ? 0.132 -14.541 -19.462 1.00 92.25 96 ARG A O 1
ATOM 697 N N . ALA A 1 97 ? 1.546 -15.376 -17.942 1.00 95.06 97 ALA A N 1
ATOM 698 C CA . ALA A 1 97 ? 0.638 -15.190 -16.819 1.00 95.06 97 ALA A CA 1
ATOM 699 C C . ALA A 1 97 ? 0.720 -13.760 -16.263 1.00 95.06 97 ALA A C 1
ATOM 701 O O . ALA A 1 97 ? 1.805 -13.233 -16.019 1.00 95.06 97 ALA A O 1
ATOM 702 N N . VAL A 1 98 ? -0.442 -13.168 -15.989 1.00 94.12 98 VAL A N 1
ATOM 703 C CA . VAL A 1 98 ? -0.581 -11.963 -15.164 1.00 94.12 98 VAL A CA 1
ATOM 704 C C . VAL A 1 98 ? -1.395 -12.352 -13.937 1.00 94.12 98 VAL A C 1
ATOM 706 O O . VAL A 1 98 ? -2.540 -12.780 -14.059 1.00 94.12 98 VAL A O 1
ATOM 709 N N . THR A 1 99 ? -0.798 -12.241 -12.753 1.00 91.75 99 THR A N 1
ATOM 710 C CA . THR A 1 99 ? -1.481 -12.519 -11.487 1.00 91.75 99 THR A CA 1
ATOM 711 C C . THR A 1 99 ? -2.045 -11.236 -10.907 1.00 91.75 99 THR A C 1
ATOM 713 O O . THR A 1 99 ? -1.375 -10.206 -10.907 1.00 91.75 99 THR A O 1
ATOM 716 N N . TYR A 1 100 ? -3.246 -11.310 -10.356 1.00 93.94 100 TYR A N 1
ATOM 717 C CA . TYR A 1 100 ? -3.869 -10.203 -9.648 1.00 93.94 100 TYR A CA 1
ATOM 718 C C . TYR A 1 100 ? -4.617 -10.741 -8.430 1.00 93.94 100 TYR A C 1
ATOM 720 O O . TYR A 1 100 ? -5.054 -11.892 -8.422 1.00 93.94 100 TYR A O 1
ATOM 728 N N . SER A 1 101 ? -4.768 -9.904 -7.408 1.00 92.69 101 SER A N 1
ATOM 729 C CA . SER A 1 101 ? -5.569 -10.203 -6.223 1.00 92.69 101 SER A CA 1
ATOM 730 C C . SER A 1 101 ? -6.563 -9.073 -6.015 1.00 92.69 101 SER A C 1
ATOM 732 O O . SER A 1 101 ? -6.174 -7.908 -5.893 1.00 92.69 101 SER A O 1
ATOM 734 N N . ARG A 1 102 ? -7.855 -9.408 -6.050 1.00 96.56 102 ARG A N 1
ATOM 735 C CA . ARG A 1 102 ? -8.934 -8.437 -5.852 1.00 96.56 102 ARG A CA 1
ATOM 736 C C . ARG A 1 102 ? -9.003 -8.080 -4.377 1.00 96.56 102 ARG A C 1
ATOM 738 O O . ARG A 1 102 ? -9.135 -8.977 -3.543 1.00 96.56 102 ARG A O 1
ATOM 745 N N . LYS A 1 103 ? -8.956 -6.786 -4.075 1.00 97.25 103 LYS A N 1
ATOM 746 C CA . LYS A 1 103 ? -8.985 -6.279 -2.705 1.00 97.25 103 LYS A CA 1
ATOM 747 C C . LYS A 1 103 ? -10.177 -5.363 -2.502 1.00 97.25 103 LYS A C 1
ATOM 749 O O . LYS A 1 103 ? -10.443 -4.536 -3.371 1.00 97.25 103 LYS A O 1
ATOM 754 N N . VAL A 1 104 ? -10.854 -5.493 -1.368 1.00 98.44 104 VAL A N 1
ATOM 755 C CA . VAL A 1 104 ? -11.771 -4.454 -0.888 1.00 98.44 104 VAL A CA 1
ATOM 756 C C . VAL A 1 104 ? -10.989 -3.454 -0.041 1.00 98.44 104 VAL A C 1
ATOM 758 O O . VAL A 1 104 ? -10.030 -3.834 0.626 1.00 98.44 104 VAL A O 1
ATOM 761 N N . PHE A 1 105 ? -11.348 -2.175 -0.105 1.00 98.19 105 PHE A N 1
ATOM 762 C CA . PHE A 1 105 ? -10.642 -1.098 0.586 1.00 98.19 105 PHE A CA 1
ATOM 763 C C . PHE A 1 105 ? -11.380 -0.710 1.871 1.00 98.19 105 PHE A C 1
ATOM 765 O O . PHE A 1 105 ? -12.520 -0.256 1.807 1.00 98.19 105 PHE A O 1
ATOM 772 N N . ILE A 1 106 ? -10.724 -0.865 3.022 1.00 98.69 106 ILE A N 1
ATOM 773 C CA . ILE A 1 106 ? -11.265 -0.556 4.350 1.00 98.69 106 ILE A CA 1
ATOM 774 C C . ILE A 1 106 ? -10.484 0.634 4.934 1.00 98.69 106 ILE A C 1
ATOM 776 O O . ILE A 1 106 ? -9.375 0.450 5.449 1.00 98.69 106 ILE A O 1
ATOM 780 N N . PRO A 1 107 ? -11.024 1.866 4.858 1.00 97.69 107 PRO A N 1
ATOM 781 C CA . PRO A 1 107 ? -10.389 3.055 5.419 1.00 97.69 107 PRO A CA 1
ATOM 782 C C . PRO A 1 107 ? -10.638 3.138 6.930 1.00 97.69 107 PRO A C 1
ATOM 784 O O . PRO A 1 107 ? -11.456 3.947 7.371 1.00 97.69 107 PRO A O 1
ATOM 787 N N . LEU A 1 108 ? -9.955 2.291 7.710 1.00 98.62 108 LEU A N 1
ATOM 788 C CA . LEU A 1 108 ? -10.193 2.112 9.149 1.00 98.62 108 LEU A CA 1
ATOM 789 C C . LEU A 1 108 ? -10.210 3.440 9.910 1.00 98.62 108 LEU A C 1
ATOM 791 O O . LEU A 1 108 ? -11.045 3.639 10.781 1.00 98.62 108 LEU A O 1
ATOM 795 N N . THR A 1 109 ? -9.328 4.367 9.545 1.00 98.44 109 THR A N 1
ATOM 796 C CA . THR A 1 109 ? -9.401 5.766 9.967 1.00 98.44 109 THR A CA 1
ATOM 797 C C . THR A 1 109 ? -8.809 6.672 8.896 1.00 98.44 109 THR A C 1
ATOM 799 O O . THR A 1 109 ? -7.919 6.280 8.145 1.00 98.44 109 THR A O 1
ATOM 802 N N . ARG A 1 110 ? -9.309 7.909 8.825 1.00 97.69 110 ARG A N 1
ATOM 803 C CA . ARG A 1 110 ? -8.733 8.984 7.999 1.00 97.69 110 ARG A CA 1
ATOM 804 C C . ARG A 1 110 ? -7.943 9.999 8.823 1.00 97.69 110 ARG A C 1
ATOM 806 O O . ARG A 1 110 ? -7.508 11.015 8.285 1.00 97.69 110 ARG A O 1
ATOM 813 N N . LEU A 1 111 ? -7.798 9.777 10.125 1.00 98.31 111 LEU A 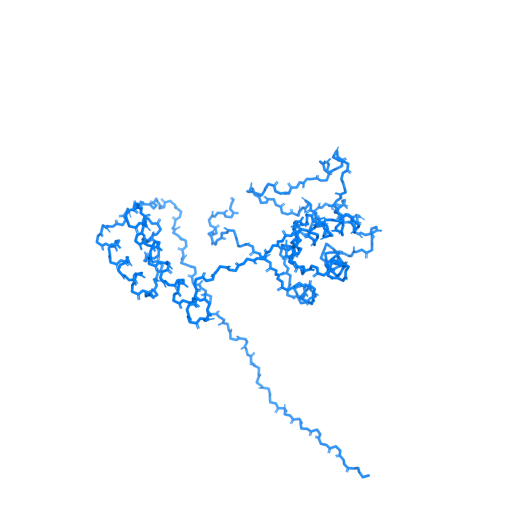N 1
ATOM 814 C CA . LEU A 1 111 ? -6.930 10.585 10.969 1.00 98.31 111 LEU A CA 1
ATOM 815 C C . LEU A 1 111 ? -5.499 10.059 10.864 1.00 98.31 111 LEU A C 1
ATOM 817 O O . LEU A 1 111 ? -5.280 8.873 10.648 1.00 98.31 111 LEU A O 1
ATOM 821 N N . CYS A 1 112 ? -4.530 10.953 11.020 1.00 97.94 112 CYS A N 1
ATOM 822 C CA . CYS A 1 112 ? -3.104 10.636 11.011 1.00 97.94 112 CYS A CA 1
ATOM 823 C C . CYS A 1 112 ? -2.357 11.647 11.886 1.00 97.94 112 CYS A C 1
ATOM 825 O O . CYS A 1 112 ? -2.778 12.814 11.968 1.00 97.94 112 CYS A O 1
ATOM 827 N N . ARG A 1 113 ? -1.247 11.239 12.508 1.00 97.56 113 ARG A N 1
ATOM 828 C CA . ARG A 1 113 ? -0.327 12.183 13.157 1.00 97.56 113 ARG A CA 1
ATOM 829 C C . ARG A 1 113 ? 0.413 13.041 12.134 1.00 97.56 113 ARG A C 1
ATOM 831 O O . ARG A 1 113 ? 0.544 14.252 12.334 1.00 97.56 113 ARG A O 1
ATOM 838 N N . ASP A 1 114 ? 0.785 12.447 11.004 1.00 95.38 114 ASP A N 1
ATOM 839 C CA . ASP A 1 114 ? 1.593 13.088 9.970 1.00 95.38 114 ASP A CA 1
ATOM 840 C C . ASP A 1 114 ? 0.818 14.114 9.130 1.00 95.38 114 ASP A C 1
ATOM 842 O O . ASP A 1 114 ? -0.412 14.246 9.188 1.00 95.38 114 ASP A O 1
ATOM 846 N N . LYS A 1 115 ? 1.573 14.899 8.354 1.00 92.62 115 LYS A N 1
ATOM 847 C CA . LYS A 1 115 ? 1.080 15.979 7.483 1.00 92.62 115 LYS A CA 1
ATOM 848 C C . LYS A 1 115 ? 1.732 15.917 6.097 1.00 92.62 115 LYS A C 1
ATOM 850 O O . LYS A 1 115 ? 2.231 16.921 5.600 1.00 92.62 115 LYS A O 1
ATOM 855 N N . CYS A 1 116 ? 1.763 14.736 5.482 1.00 93.00 116 CYS A N 1
ATOM 856 C CA . CYS A 1 116 ? 2.325 14.555 4.143 1.00 93.00 116 CYS A CA 1
ATOM 857 C C . CYS A 1 116 ? 1.618 15.479 3.136 1.00 93.00 116 CYS A C 1
ATOM 859 O O . CYS A 1 116 ? 0.423 15.327 2.892 1.00 93.00 116 CYS A O 1
ATOM 861 N N . HIS A 1 117 ? 2.348 16.422 2.533 1.00 90.88 117 HIS A N 1
ATOM 862 C CA . HIS A 1 117 ? 1.762 17.468 1.682 1.00 90.88 117 HIS A CA 1
ATOM 863 C C . HIS A 1 117 ? 1.060 16.942 0.422 1.00 90.88 117 HIS A C 1
ATOM 865 O O . HIS A 1 117 ? 0.146 17.588 -0.082 1.00 90.88 117 HIS A O 1
ATOM 871 N N . TYR A 1 118 ? 1.462 15.773 -0.077 1.00 92.44 118 TYR A N 1
ATOM 872 C CA . TYR A 1 118 ? 0.830 15.127 -1.229 1.00 92.44 118 TYR A CA 1
ATOM 873 C C . TYR A 1 118 ? -0.398 14.278 -0.847 1.00 92.44 118 TYR A C 1
ATOM 875 O O . TYR A 1 118 ? -1.117 13.807 -1.728 1.00 92.44 118 TYR A O 1
ATOM 883 N N . CYS A 1 119 ? -0.636 14.030 0.446 1.00 95.00 119 CYS A N 1
ATOM 884 C CA . CYS A 1 119 ? -1.655 13.087 0.891 1.00 95.00 119 CYS A CA 1
ATOM 885 C C . CYS A 1 119 ? -3.049 13.720 0.867 1.00 95.00 119 CYS A C 1
ATOM 887 O O . CYS A 1 119 ? -3.344 14.658 1.605 1.00 95.00 119 CYS A O 1
ATOM 889 N N . THR A 1 120 ? -3.937 13.152 0.052 1.00 94.19 120 THR A N 1
ATOM 890 C CA . THR A 1 120 ? -5.347 13.562 -0.048 1.00 94.19 120 THR A CA 1
ATOM 891 C C . THR A 1 120 ? -6.283 12.730 0.834 1.00 94.19 120 THR A C 1
ATOM 893 O O . THR A 1 120 ? -7.463 13.052 0.958 1.00 94.19 120 THR A O 1
ATOM 896 N N . PHE A 1 121 ? -5.773 11.657 1.447 1.00 93.75 121 PHE A N 1
ATOM 897 C CA . PHE A 1 121 ? -6.558 10.720 2.253 1.00 93.75 121 PHE A CA 1
ATOM 898 C C . PHE A 1 121 ? -6.870 11.260 3.657 1.00 93.75 121 PHE A C 1
ATOM 900 O O . PHE A 1 121 ? -7.983 11.084 4.164 1.00 93.75 121 PHE A O 1
ATOM 907 N N . VAL A 1 122 ? -5.890 11.923 4.279 1.00 95.44 122 VAL A N 1
ATOM 908 C CA . VAL A 1 122 ? -5.965 12.370 5.675 1.00 95.44 122 VAL A CA 1
ATOM 909 C C . VAL A 1 122 ? -6.941 13.532 5.846 1.00 95.44 122 VAL A C 1
ATOM 911 O O . VAL A 1 122 ? -7.055 14.429 5.010 1.00 95.44 122 VAL A O 1
ATOM 914 N N . THR A 1 123 ? -7.643 13.536 6.976 1.00 96.31 123 THR A N 1
ATOM 915 C CA . THR A 1 123 ? -8.551 14.606 7.378 1.00 96.31 123 THR A CA 1
ATOM 916 C C . THR A 1 123 ? -8.365 14.995 8.848 1.00 96.31 123 THR A C 1
ATOM 918 O O . THR A 1 123 ? -7.440 14.534 9.512 1.00 96.31 123 THR A O 1
ATOM 921 N N . VAL A 1 124 ? -9.222 15.886 9.352 1.00 97.50 124 VAL A N 1
ATOM 922 C CA . VAL A 1 124 ? -9.196 16.378 10.737 1.00 97.50 124 VAL A CA 1
ATOM 923 C C . VAL A 1 124 ? -10.483 16.003 11.485 1.00 97.50 124 VAL A C 1
ATOM 925 O O . VAL A 1 124 ? -11.540 15.916 10.847 1.00 97.50 124 VAL A O 1
ATOM 928 N N . PRO A 1 125 ? -10.447 15.848 12.824 1.00 97.81 125 PRO A N 1
ATOM 929 C CA . PRO A 1 125 ? -11.611 15.422 13.608 1.00 97.81 125 PRO A CA 1
ATOM 930 C C . PRO A 1 125 ? -12.852 16.302 13.419 1.00 97.81 125 PRO A C 1
ATOM 932 O O . P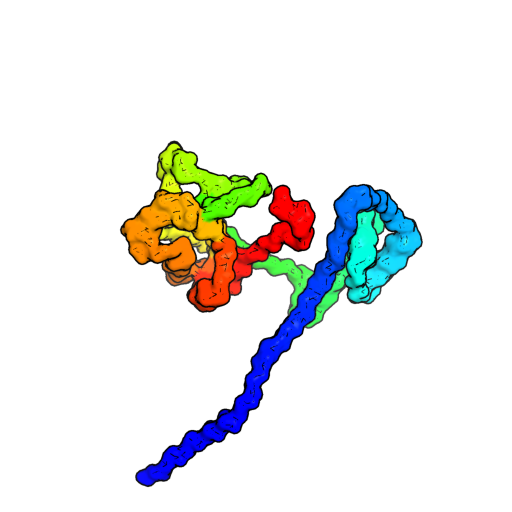RO A 1 125 ? -13.965 15.794 13.305 1.00 97.81 125 PRO A O 1
ATOM 935 N N . GLY A 1 126 ? -12.675 17.624 13.314 1.00 97.62 126 GLY A N 1
ATOM 936 C CA . GLY A 1 126 ? -13.787 18.556 13.094 1.00 97.62 126 GLY A CA 1
ATOM 937 C C . GLY A 1 126 ? -14.557 18.297 11.793 1.00 97.62 126 GLY A C 1
ATOM 938 O O . GLY A 1 126 ? -15.780 18.412 11.775 1.00 97.62 126 GLY A O 1
ATOM 939 N N . LYS A 1 127 ? -13.865 17.883 10.722 1.00 97.50 127 LYS A N 1
ATOM 940 C CA . LYS A 1 127 ? -14.500 17.556 9.438 1.00 97.50 127 LYS A CA 1
ATOM 941 C C . LYS A 1 127 ? -15.256 16.230 9.510 1.00 97.50 127 LYS A C 1
ATOM 943 O O . LYS A 1 127 ? -16.383 16.166 9.038 1.00 97.50 127 LYS A O 1
ATOM 948 N N . LEU A 1 128 ? -14.678 15.213 10.158 1.00 97.38 128 LEU A N 1
ATOM 949 C CA . LEU A 1 128 ? -15.374 13.945 10.415 1.00 97.38 128 LEU A CA 1
ATOM 950 C C . LEU A 1 128 ? -16.674 14.174 11.183 1.00 97.38 128 LEU A C 1
ATOM 952 O O . LEU A 1 128 ? -17.726 13.702 10.766 1.00 97.38 128 LEU A O 1
ATOM 956 N N . ARG A 1 129 ? -16.614 14.981 12.245 1.00 96.56 129 ARG A N 1
ATOM 957 C CA . ARG A 1 129 ? -17.777 15.320 13.070 1.00 96.56 129 ARG A CA 1
ATOM 958 C C . ARG A 1 129 ? -18.865 16.041 12.276 1.00 96.56 129 ARG A C 1
ATOM 960 O O . ARG A 1 129 ? -20.033 15.698 12.409 1.00 96.56 129 ARG A O 1
ATOM 967 N N . ALA A 1 130 ? -18.487 17.005 11.434 1.00 97.62 130 ALA A N 1
ATOM 968 C CA . ALA A 1 130 ? -19.425 17.705 10.555 1.00 97.62 130 ALA A CA 1
ATOM 969 C C . ALA A 1 130 ? -20.074 16.773 9.512 1.00 97.62 130 ALA A C 1
ATOM 971 O O . ALA A 1 130 ? -21.213 16.996 9.117 1.00 97.62 130 ALA A O 1
ATOM 972 N N . GLU A 1 131 ? -19.368 15.718 9.097 1.00 96.81 131 GLU A N 1
ATOM 973 C CA . GLU A 1 131 ? -19.866 14.661 8.205 1.00 96.81 131 GLU A CA 1
ATOM 974 C C . GLU A 1 131 ? -20.648 13.558 8.951 1.00 96.81 131 GLU A C 1
ATOM 976 O O . GLU A 1 131 ? -21.090 12.602 8.318 1.00 96.81 131 GLU A O 1
ATOM 981 N N . GLY A 1 132 ? -20.805 13.649 10.279 1.00 95.88 132 GLY A N 1
ATOM 982 C CA . GLY A 1 132 ? -21.462 12.618 11.091 1.00 95.88 132 GLY A CA 1
ATOM 983 C C . GLY A 1 132 ? -20.668 11.312 11.213 1.00 95.88 132 GLY A C 1
ATOM 984 O O . GLY A 1 132 ? -21.252 10.263 11.461 1.00 95.88 132 GLY A O 1
ATOM 985 N N . ARG A 1 133 ? -19.345 11.356 11.016 1.00 95.75 133 ARG A N 1
ATOM 986 C CA . ARG A 1 133 ? -18.450 10.190 11.032 1.00 95.75 133 ARG A CA 1
ATOM 987 C C . ARG A 1 133 ? -17.603 10.132 12.304 1.00 95.75 133 ARG A C 1
ATOM 989 O O . ARG A 1 133 ? -17.168 11.165 12.814 1.00 95.75 133 ARG A O 1
ATOM 996 N N . GLY A 1 134 ? -17.320 8.912 12.763 1.00 95.81 134 GLY A N 1
ATOM 997 C CA . GLY A 1 134 ? -16.398 8.636 13.867 1.00 95.81 134 GLY A CA 1
ATOM 998 C C . GLY A 1 134 ? -14.921 8.848 13.510 1.00 95.81 134 GLY A C 1
ATOM 999 O O . GLY A 1 134 ? -14.561 9.066 12.350 1.00 95.81 134 GLY A O 1
ATOM 1000 N N . ALA A 1 135 ? -14.056 8.781 14.530 1.00 98.06 135 ALA A N 1
ATOM 1001 C CA . ALA A 1 135 ? -12.601 8.835 14.363 1.00 98.06 135 ALA A CA 1
ATOM 1002 C C . ALA A 1 135 ? -12.058 7.600 13.621 1.00 98.06 135 ALA A C 1
ATOM 1004 O O . ALA A 1 135 ? -11.122 7.723 12.830 1.00 98.06 135 ALA A O 1
ATOM 1005 N N . TYR A 1 136 ? -12.688 6.445 13.835 1.00 98.75 136 TYR A N 1
ATOM 1006 C CA . TYR A 1 136 ? -12.454 5.187 13.134 1.00 98.75 136 TYR A CA 1
ATOM 1007 C C . TYR A 1 136 ? -13.793 4.645 12.625 1.00 98.75 136 TYR A C 1
ATOM 1009 O O . TYR A 1 136 ? -14.850 5.098 13.070 1.00 98.75 136 TYR A O 1
ATOM 1017 N N . LEU A 1 137 ? -13.741 3.700 11.690 1.00 98.75 137 LEU A N 1
ATOM 1018 C CA . LEU A 1 137 ? -14.885 2.838 11.399 1.00 98.75 137 LEU A CA 1
ATOM 1019 C C . LEU A 1 137 ? -15.174 1.965 12.617 1.00 98.75 137 LEU A C 1
ATOM 1021 O O . LEU A 1 137 ? -14.239 1.466 13.236 1.00 98.75 137 LEU A O 1
ATOM 1025 N N . GLU A 1 138 ? -16.448 1.756 12.925 1.00 98.38 138 GLU A N 1
ATOM 1026 C CA . GLU A 1 138 ? -16.869 0.767 13.909 1.00 98.38 138 GLU A CA 1
ATOM 1027 C C . GLU A 1 138 ? -16.677 -0.660 13.373 1.00 98.38 138 GLU A C 1
ATOM 1029 O O . GLU A 1 138 ? -16.660 -0.883 12.156 1.00 98.38 138 GLU A O 1
ATOM 1034 N N . PRO A 1 139 ? -16.591 -1.669 14.258 1.00 98.50 139 PRO A N 1
ATOM 1035 C CA . PRO A 1 139 ? -16.383 -3.045 13.824 1.00 98.50 139 PRO A CA 1
ATOM 1036 C C . PRO A 1 139 ? -17.432 -3.576 12.836 1.00 98.50 139 PRO A C 1
ATOM 1038 O O . PRO A 1 139 ? -17.088 -4.317 11.915 1.00 98.50 139 PRO A O 1
ATOM 1041 N N . ASP A 1 140 ? -18.695 -3.179 12.994 1.00 98.38 140 ASP A N 1
ATOM 1042 C CA . ASP A 1 140 ? -19.769 -3.605 12.093 1.00 98.38 140 ASP A CA 1
ATOM 1043 C C . ASP A 1 140 ? -19.656 -2.935 10.717 1.00 98.38 140 ASP A C 1
ATOM 1045 O O . ASP A 1 140 ? -19.902 -3.585 9.704 1.00 98.38 140 ASP A O 1
ATOM 1049 N N . GLU A 1 141 ? -19.192 -1.681 10.651 1.00 98.62 141 GLU A N 1
ATOM 1050 C CA . GLU A 1 141 ? -18.907 -0.999 9.381 1.00 98.62 141 GLU A CA 1
ATOM 1051 C C . GLU A 1 141 ? -17.740 -1.669 8.642 1.00 98.62 141 GLU A C 1
ATOM 1053 O O . GLU A 1 141 ? -17.801 -1.878 7.429 1.00 98.62 141 GLU A O 1
ATOM 1058 N N . VAL A 1 142 ? -16.681 -2.048 9.370 1.00 98.88 142 VAL A N 1
ATOM 1059 C CA . VAL A 1 142 ? -15.540 -2.794 8.815 1.00 98.88 142 VAL A CA 1
ATOM 1060 C C . VAL A 1 142 ? -16.002 -4.114 8.202 1.00 98.88 142 VAL A C 1
ATOM 1062 O O . VAL A 1 142 ? -15.626 -4.444 7.074 1.00 98.88 142 VAL A O 1
ATOM 1065 N N . LEU A 1 143 ? -16.817 -4.873 8.935 1.00 98.81 143 LEU A N 1
ATOM 1066 C CA . LEU A 1 143 ? -17.303 -6.169 8.480 1.00 98.81 143 LEU A CA 1
ATOM 1067 C C . LEU A 1 143 ? -18.299 -6.063 7.340 1.00 98.81 143 LEU A C 1
ATOM 1069 O O . LEU A 1 143 ? -18.271 -6.911 6.455 1.00 98.81 143 LEU A O 1
ATOM 1073 N N . GLU A 1 144 ? -19.145 -5.041 7.332 1.00 98.75 144 GLU A N 1
ATOM 1074 C CA . GLU A 1 144 ? -20.060 -4.800 6.223 1.00 98.75 144 GLU A CA 1
ATOM 1075 C C . GLU A 1 144 ? -19.286 -4.565 4.920 1.00 98.75 144 GLU A C 1
ATOM 1077 O O . GLU A 1 144 ? -19.526 -5.246 3.922 1.00 98.75 144 GLU A O 1
ATOM 1082 N N . ILE A 1 145 ? -18.263 -3.702 4.944 1.00 98.81 145 ILE A N 1
ATOM 1083 C CA . ILE A 1 145 ? -17.383 -3.488 3.784 1.00 98.81 145 ILE A CA 1
ATOM 1084 C C . ILE A 1 145 ? -16.694 -4.800 3.379 1.00 98.81 145 ILE A C 1
ATOM 1086 O O . ILE A 1 145 ? -16.620 -5.132 2.193 1.00 98.81 145 ILE A O 1
ATOM 1090 N N . ALA A 1 146 ? -16.187 -5.566 4.348 1.00 98.75 146 ALA A N 1
ATOM 1091 C CA . ALA A 1 146 ? -15.524 -6.837 4.079 1.00 98.75 146 ALA A CA 1
ATOM 1092 C C . ALA A 1 146 ? -16.473 -7.871 3.446 1.00 98.75 146 ALA A C 1
ATOM 1094 O O . ALA A 1 146 ? -16.095 -8.522 2.472 1.00 98.75 146 ALA A O 1
ATOM 1095 N N . ARG A 1 147 ? -17.714 -7.989 3.934 1.00 98.81 147 ARG A N 1
ATOM 1096 C CA . ARG A 1 147 ? -18.740 -8.888 3.380 1.00 98.81 147 ARG A CA 1
ATOM 1097 C C . ARG A 1 147 ? -19.096 -8.507 1.949 1.00 98.81 147 ARG A C 1
ATOM 1099 O O . ARG A 1 147 ? -19.025 -9.367 1.076 1.00 98.81 147 ARG A O 1
ATOM 1106 N N . GLN A 1 148 ? -19.329 -7.223 1.679 1.00 98.69 148 GLN A N 1
ATOM 1107 C CA . GLN A 1 148 ? -19.547 -6.729 0.314 1.00 98.69 148 GLN A CA 1
ATOM 1108 C C . GLN A 1 148 ? -18.357 -7.055 -0.604 1.00 98.69 148 GLN A C 1
ATOM 1110 O O . GLN A 1 148 ? -18.524 -7.495 -1.741 1.00 98.69 148 GLN A O 1
ATOM 1115 N N . GLY A 1 149 ? -17.127 -6.905 -0.104 1.00 98.50 149 GLY A N 1
ATOM 1116 C CA . GLY A 1 149 ? -15.922 -7.324 -0.820 1.00 98.50 149 GLY A CA 1
ATOM 1117 C C . GLY A 1 149 ? -15.908 -8.822 -1.138 1.00 98.50 149 GLY A C 1
ATOM 1118 O O . GLY A 1 149 ? -15.609 -9.220 -2.267 1.00 98.50 149 GLY A O 1
ATOM 1119 N N . ALA A 1 150 ? -16.240 -9.661 -0.157 1.00 98.31 150 ALA A N 1
ATOM 1120 C CA . ALA A 1 150 ? -16.302 -11.110 -0.318 1.00 98.31 150 ALA A CA 1
ATOM 1121 C C . ALA A 1 150 ? -17.371 -11.528 -1.342 1.00 98.31 150 ALA A C 1
ATOM 1123 O O . ALA A 1 150 ? -17.085 -12.355 -2.211 1.00 98.31 150 ALA A O 1
ATOM 1124 N N . GLU A 1 151 ? -18.550 -10.902 -1.315 1.00 98.19 151 GLU A N 1
ATOM 1125 C CA . GLU A 1 151 ? -19.633 -11.107 -2.289 1.00 98.19 151 GLU A CA 1
ATOM 1126 C C . GLU A 1 151 ? -19.203 -10.761 -3.724 1.00 98.19 151 GLU A C 1
ATOM 1128 O O . GLU A 1 151 ? -19.547 -11.466 -4.673 1.00 98.19 151 GLU A O 1
ATOM 1133 N N . LEU A 1 152 ? -18.361 -9.736 -3.892 1.00 98.00 152 LEU A N 1
ATOM 1134 C CA . LEU A 1 152 ? -17.753 -9.362 -5.177 1.00 98.00 152 LEU A CA 1
ATOM 1135 C C . LEU A 1 152 ? -16.560 -10.258 -5.581 1.00 98.00 152 LEU A C 1
ATOM 1137 O O . LEU A 1 152 ? -15.934 -10.068 -6.635 1.00 98.00 152 LEU A O 1
ATOM 1141 N N . GLY A 1 153 ? -16.229 -11.256 -4.759 1.00 97.75 153 GLY A N 1
ATOM 1142 C CA . GLY A 1 153 ? -15.157 -12.215 -5.001 1.00 97.75 153 GLY A CA 1
ATOM 1143 C C . GLY A 1 153 ? -13.756 -11.675 -4.713 1.00 97.75 153 GLY A C 1
ATOM 1144 O O . GLY A 1 153 ? -12.783 -12.181 -5.293 1.00 97.75 153 GLY A O 1
ATOM 1145 N N . CYS A 1 154 ? -13.626 -10.659 -3.853 1.00 98.38 154 CYS A N 1
ATOM 1146 C CA . CYS A 1 154 ? -12.331 -10.244 -3.318 1.00 98.38 154 CYS A CA 1
ATOM 1147 C C . CYS A 1 154 ? -11.640 -11.401 -2.582 1.00 98.38 154 CYS A C 1
ATOM 1149 O O . CYS A 1 154 ? -12.270 -12.348 -2.113 1.00 98.38 154 CYS A O 1
ATOM 1151 N N . LYS A 1 155 ? -10.308 -11.344 -2.539 1.00 97.56 155 LYS A N 1
ATOM 1152 C CA . LYS A 1 155 ? -9.455 -12.286 -1.801 1.00 97.56 155 LYS A CA 1
ATOM 1153 C C . LYS A 1 155 ? -8.788 -11.629 -0.605 1.00 97.56 155 LYS A C 1
ATOM 1155 O O . LYS A 1 155 ? -8.479 -12.315 0.362 1.00 97.56 155 LYS A O 1
ATOM 1160 N N . GLU A 1 156 ? -8.597 -10.315 -0.665 1.00 98.12 156 GLU A N 1
ATOM 1161 C CA . GLU A 1 156 ? -7.952 -9.549 0.395 1.00 98.12 156 GLU A CA 1
ATOM 1162 C C . GLU A 1 156 ? -8.821 -8.374 0.856 1.00 98.12 156 GLU A C 1
ATOM 1164 O O . GLU A 1 156 ? -9.613 -7.817 0.089 1.00 98.12 156 GLU A O 1
ATOM 1169 N N . ALA A 1 157 ? -8.622 -7.974 2.107 1.00 98.38 157 ALA A N 1
ATOM 1170 C CA . ALA A 1 157 ? -9.164 -6.762 2.701 1.00 98.38 157 ALA A CA 1
ATOM 1171 C C . ALA A 1 157 ? -8.010 -5.801 2.997 1.00 98.38 157 ALA A C 1
ATOM 1173 O O . ALA A 1 157 ? -7.197 -6.040 3.888 1.00 98.38 157 ALA A O 1
ATOM 1174 N N . LEU A 1 158 ? -7.913 -4.729 2.214 1.00 98.19 158 LEU A N 1
ATOM 1175 C CA . LEU A 1 158 ? -6.883 -3.711 2.358 1.00 98.19 158 LEU A CA 1
ATOM 1176 C C . LEU A 1 158 ? -7.283 -2.713 3.441 1.00 98.19 158 LEU A C 1
ATOM 1178 O O . LEU A 1 158 ? -8.071 -1.801 3.191 1.00 98.19 158 LEU A O 1
ATOM 1182 N N . PHE A 1 159 ? -6.688 -2.858 4.619 1.00 98.56 159 PHE A N 1
ATOM 1183 C CA . PHE A 1 159 ? -6.774 -1.869 5.679 1.00 98.56 159 PHE A CA 1
ATOM 1184 C C . PHE A 1 159 ? -5.844 -0.699 5.378 1.00 98.56 159 PHE A C 1
ATOM 1186 O O . PHE A 1 159 ? -4.622 -0.849 5.310 1.00 98.56 159 PHE A O 1
ATOM 1193 N N . THR A 1 160 ? -6.444 0.476 5.213 1.00 95.69 160 THR A N 1
ATOM 1194 C CA . THR A 1 160 ? -5.732 1.743 5.032 1.00 95.69 160 THR A CA 1
ATOM 1195 C C . THR A 1 160 ? -6.103 2.694 6.155 1.00 95.69 160 THR A C 1
ATOM 1197 O O . THR A 1 160 ? -7.274 2.843 6.501 1.00 95.69 160 THR A O 1
ATOM 1200 N N . LEU A 1 161 ? -5.093 3.318 6.742 1.00 97.19 161 LEU A N 1
ATOM 1201 C CA . LEU A 1 161 ? -5.212 4.148 7.927 1.00 97.19 161 LEU A CA 1
ATOM 1202 C C . LEU A 1 161 ? -4.053 5.143 7.978 1.00 97.19 161 LEU A C 1
ATOM 1204 O O . LEU A 1 161 ? -3.037 4.948 7.312 1.00 97.19 161 LEU A O 1
ATOM 1208 N N . GLY A 1 162 ? -4.218 6.221 8.739 1.00 96.44 162 GLY A N 1
ATOM 1209 C CA . GLY A 1 162 ? -3.092 7.084 9.075 1.00 96.44 162 GLY A CA 1
ATOM 1210 C C . GLY A 1 162 ? -2.220 6.488 10.177 1.00 96.44 162 GLY A C 1
ATOM 1211 O O . GLY A 1 162 ? -2.668 5.640 10.948 1.00 96.44 162 GLY A O 1
ATOM 1212 N N . ASP A 1 163 ? -0.980 6.963 10.252 1.00 96.75 163 ASP A N 1
ATOM 1213 C CA . ASP A 1 163 ? -0.027 6.587 11.293 1.00 96.75 163 ASP A CA 1
ATOM 1214 C C . ASP A 1 163 ? -0.429 7.225 12.631 1.00 96.75 163 ASP A C 1
ATOM 1216 O O . ASP A 1 163 ? -0.641 8.442 12.699 1.00 96.75 163 ASP A O 1
ATOM 1220 N N . ARG A 1 164 ? -0.579 6.382 13.660 1.00 97.62 164 ARG A N 1
ATOM 1221 C CA . ARG A 1 164 ? -0.890 6.700 15.071 1.00 97.62 164 ARG A CA 1
ATOM 1222 C C . ARG A 1 164 ? -1.617 8.031 15.294 1.00 97.62 164 ARG A C 1
ATOM 1224 O O . ARG A 1 164 ? -1.067 8.944 15.916 1.00 97.62 164 ARG A O 1
ATOM 1231 N N . PRO A 1 165 ? -2.838 8.208 14.768 1.00 98.06 165 PRO A N 1
ATOM 1232 C CA . PRO A 1 165 ? -3.595 9.438 14.980 1.00 98.06 165 PRO A CA 1
ATOM 1233 C C . PRO A 1 165 ? -3.766 9.812 16.457 1.00 98.06 165 PRO A C 1
ATOM 1235 O O . PRO A 1 165 ? -3.856 11.001 16.757 1.00 98.06 165 PRO A O 1
ATOM 1238 N N . GLU A 1 166 ? -3.777 8.835 17.363 1.00 98.44 166 GLU A N 1
ATOM 1239 C CA . GLU A 1 166 ? -3.839 9.012 18.815 1.00 98.44 166 GLU A CA 1
ATOM 1240 C C . GLU A 1 166 ? -2.677 9.835 19.397 1.00 98.44 166 GLU A C 1
ATOM 1242 O O . GLU A 1 166 ? -2.873 10.504 20.409 1.00 98.44 166 GLU A O 1
ATOM 1247 N N . ASP A 1 167 ? -1.518 9.887 18.729 1.00 98.06 167 ASP A N 1
ATOM 1248 C CA . ASP A 1 167 ? -0.373 10.712 19.152 1.00 98.06 167 ASP A CA 1
ATOM 1249 C C . ASP A 1 167 ? -0.633 12.216 18.959 1.00 98.06 167 ASP A C 1
ATOM 1251 O O . ASP A 1 167 ? 0.051 13.065 19.534 1.00 98.06 167 ASP A O 1
ATOM 1255 N N . ARG A 1 168 ? -1.599 12.570 18.104 1.00 98.12 168 ARG A N 1
ATOM 1256 C CA . ARG A 1 168 ? -1.890 13.958 17.718 1.00 98.12 168 ARG A CA 1
ATOM 1257 C C . ARG A 1 168 ? -3.298 14.405 18.082 1.00 98.12 168 ARG A C 1
ATOM 1259 O O . ARG A 1 168 ? -3.497 15.583 18.376 1.00 98.12 168 ARG A O 1
ATOM 1266 N N . TRP A 1 169 ? -4.273 13.509 17.983 1.00 98.31 169 TRP A N 1
ATOM 1267 C CA . TRP A 1 169 ? -5.691 13.821 18.101 1.00 98.31 169 TRP A CA 1
ATOM 1268 C C . TRP A 1 169 ? -6.261 13.186 19.372 1.00 98.31 169 TRP A C 1
ATOM 1270 O O . TRP A 1 169 ? -6.446 11.965 19.405 1.00 98.31 169 TRP A O 1
ATOM 1280 N N . PRO A 1 170 ? -6.600 13.985 20.402 1.00 98.25 170 PRO A N 1
ATOM 1281 C CA . PRO A 1 170 ? -7.250 13.481 21.609 1.00 98.25 170 PRO A CA 1
ATOM 1282 C C . PRO A 1 170 ? -8.540 12.714 21.314 1.00 98.25 170 PRO A C 1
ATOM 1284 O O . PRO A 1 170 ? -8.833 11.739 21.993 1.00 98.25 170 PRO A O 1
ATOM 1287 N N . GLU A 1 171 ? -9.279 13.095 20.267 1.00 98.31 171 GLU A N 1
ATOM 1288 C CA . GLU A 1 171 ? -10.486 12.385 19.839 1.00 98.31 171 GLU A CA 1
ATOM 1289 C C . GLU A 1 171 ? -10.195 10.954 19.376 1.00 98.31 171 GLU A C 1
ATOM 1291 O O . GLU A 1 171 ? -11.001 10.059 19.616 1.00 98.31 171 GLU A O 1
ATOM 1296 N N . ALA A 1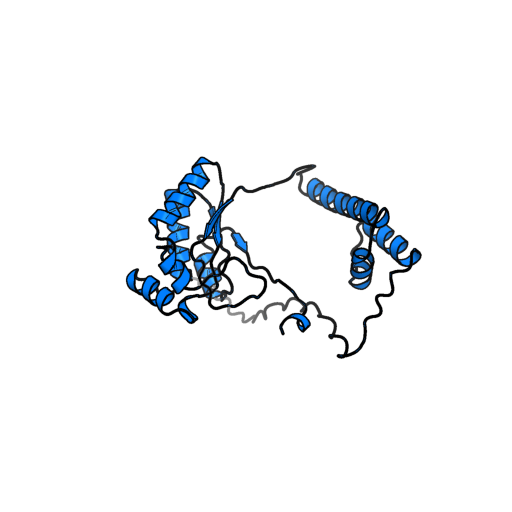 172 ? -9.050 10.722 18.724 1.00 98.56 172 ALA A N 1
ATOM 1297 C CA . ALA A 1 172 ? -8.646 9.384 18.307 1.00 98.56 172 ALA A CA 1
ATOM 1298 C C . ALA A 1 172 ? -8.261 8.529 19.519 1.00 98.56 172 ALA A C 1
ATOM 1300 O O . ALA A 1 172 ? -8.668 7.373 19.597 1.00 98.56 172 ALA A O 1
ATOM 1301 N N . LYS A 1 173 ? -7.534 9.114 20.482 1.00 98.69 173 LYS A N 1
ATOM 1302 C CA . LYS A 1 173 ? -7.195 8.441 21.739 1.00 98.69 173 LYS A CA 1
ATOM 1303 C C . LYS A 1 173 ? -8.444 8.094 22.554 1.00 98.69 173 LYS A C 1
ATOM 1305 O O . LYS A 1 173 ? -8.613 6.945 22.938 1.00 98.69 173 LYS A O 1
ATOM 1310 N N . GLN A 1 174 ? -9.336 9.060 22.762 1.00 98.50 174 GLN A N 1
ATOM 1311 C CA . GLN A 1 174 ? -10.588 8.852 23.488 1.00 98.50 174 GLN A CA 1
ATOM 1312 C C . GLN A 1 174 ? -11.426 7.739 22.850 1.00 98.50 174 GLN A C 1
ATOM 1314 O O . GLN A 1 174 ? -11.925 6.869 23.557 1.00 98.50 174 GLN A O 1
ATOM 1319 N N . TRP A 1 175 ? -11.560 7.743 21.520 1.00 98.62 175 TRP A N 1
ATOM 1320 C CA . TRP A 1 175 ? -12.345 6.732 20.812 1.00 98.62 175 TRP A CA 1
ATOM 1321 C C . TRP A 1 175 ? -11.815 5.310 21.049 1.00 98.62 175 TRP A C 1
ATOM 1323 O O . TRP A 1 175 ? -12.615 4.391 21.244 1.00 98.62 175 TRP A O 1
ATOM 1333 N N . LEU A 1 176 ? -10.484 5.141 21.045 1.00 98.81 176 LEU A N 1
ATOM 1334 C CA . LEU A 1 176 ? -9.811 3.869 21.328 1.00 98.81 176 LEU A CA 1
ATOM 1335 C C . LEU A 1 176 ? -10.001 3.451 22.793 1.00 98.81 176 LEU A C 1
ATOM 1337 O O . LEU A 1 176 ? -10.436 2.327 23.044 1.00 98.81 176 LEU A O 1
ATOM 1341 N N . ASP A 1 177 ? -9.757 4.368 23.737 1.00 98.56 177 ASP A N 1
ATOM 1342 C CA . ASP A 1 177 ? -9.882 4.124 25.180 1.00 98.56 177 ASP A CA 1
ATOM 1343 C C . ASP A 1 177 ? -11.320 3.680 25.542 1.00 98.56 177 ASP A C 1
ATOM 1345 O O . ASP A 1 177 ? -11.513 2.702 26.263 1.00 98.56 177 ASP A O 1
ATOM 1349 N N . GLU A 1 178 ? -12.347 4.332 24.979 1.00 98.38 178 GLU A N 1
ATOM 1350 C CA . GLU A 1 178 ? -13.768 3.982 25.171 1.00 98.38 178 GLU A CA 1
ATOM 1351 C C . GLU A 1 178 ? -14.130 2.577 24.660 1.00 98.38 178 GLU A C 1
ATOM 1353 O O . GLU A 1 178 ? -15.119 1.990 25.102 1.00 98.38 178 GLU A O 1
ATOM 1358 N N . ARG A 1 179 ? -13.337 2.032 23.733 1.00 98.31 179 ARG A N 1
ATOM 1359 C CA . ARG A 1 179 ? -13.507 0.686 23.160 1.00 98.31 179 ARG A CA 1
ATOM 1360 C C . ARG A 1 179 ? -12.519 -0.332 23.727 1.00 98.31 179 ARG A C 1
ATOM 1362 O O . ARG A 1 179 ? -12.554 -1.491 23.320 1.00 98.31 179 ARG A O 1
ATOM 1369 N N . GLY A 1 180 ? -11.684 0.076 24.683 1.00 98.25 180 GLY A N 1
ATOM 1370 C CA . GLY A 1 180 ? -10.721 -0.794 25.352 1.00 98.25 180 GLY A CA 1
ATOM 1371 C C . GLY A 1 180 ? -9.510 -1.161 24.494 1.00 98.25 180 GLY A C 1
ATOM 1372 O O . GLY A 1 180 ? -8.972 -2.254 24.656 1.00 98.25 180 GLY A O 1
ATOM 1373 N N . TYR A 1 181 ? -9.096 -0.282 23.578 1.00 98.50 181 TYR A N 1
ATOM 1374 C CA . TYR A 1 181 ? -7.878 -0.457 22.786 1.00 98.50 181 TYR A CA 1
ATOM 1375 C C . TYR A 1 181 ? -6.802 0.536 23.222 1.00 98.50 181 TYR A C 1
ATOM 1377 O O . TYR A 1 181 ? -7.061 1.733 23.299 1.00 98.50 181 TYR A O 1
ATOM 1385 N N . ASP A 1 182 ? -5.581 0.046 23.440 1.00 97.38 182 ASP A N 1
ATOM 1386 C CA . ASP A 1 182 ? -4.453 0.889 23.856 1.00 97.38 182 ASP A CA 1
ATOM 1387 C C . ASP A 1 182 ? -3.856 1.694 22.688 1.00 97.38 182 ASP A C 1
ATOM 1389 O O . ASP A 1 182 ? -3.256 2.751 22.893 1.00 97.38 182 ASP A O 1
ATOM 1393 N N . SER A 1 183 ? -4.009 1.200 21.453 1.00 98.38 183 SER A N 1
ATOM 1394 C CA . SER A 1 183 ? -3.463 1.828 20.249 1.00 98.38 183 SER A CA 1
ATOM 1395 C C . SER A 1 183 ? -4.283 1.538 18.991 1.00 98.38 183 SER A C 1
ATOM 1397 O O . SER A 1 183 ? -5.054 0.574 18.915 1.00 98.38 183 SER A O 1
ATOM 1399 N N . THR A 1 184 ? -4.041 2.331 17.944 1.00 98.62 184 THR A N 1
ATOM 1400 C CA . THR A 1 184 ? -4.573 2.081 16.598 1.00 98.62 184 THR A CA 1
ATOM 1401 C C . THR A 1 184 ? -4.198 0.690 16.082 1.00 98.62 184 THR A C 1
ATOM 1403 O O . THR A 1 184 ? -4.999 0.041 15.407 1.00 98.62 184 THR A O 1
ATOM 1406 N N . LEU A 1 185 ? -2.991 0.203 16.393 1.00 98.44 185 LEU A N 1
ATOM 1407 C CA . LEU A 1 185 ? -2.519 -1.102 15.926 1.00 98.44 185 LEU A CA 1
ATOM 1408 C C . LEU A 1 185 ? -3.204 -2.263 16.657 1.00 98.44 185 LEU A C 1
ATOM 1410 O O . LEU A 1 185 ? -3.467 -3.294 16.032 1.00 98.44 185 LEU A O 1
ATOM 1414 N N . ASP A 1 186 ? -3.552 -2.092 17.935 1.00 98.44 186 ASP A N 1
ATOM 1415 C CA . ASP A 1 186 ? -4.348 -3.079 18.676 1.00 98.44 186 ASP A CA 1
ATOM 1416 C C . ASP A 1 186 ? -5.761 -3.177 18.099 1.00 98.44 186 ASP A C 1
ATOM 1418 O O . ASP A 1 186 ? -6.267 -4.281 17.866 1.00 98.44 186 ASP A O 1
ATOM 1422 N N . TYR A 1 187 ? -6.365 -2.032 17.764 1.00 98.81 187 TYR A N 1
ATOM 1423 C CA . TYR A 1 187 ? -7.660 -2.016 17.094 1.00 98.81 187 TYR A CA 1
ATOM 1424 C C . TYR A 1 187 ? -7.596 -2.648 15.695 1.00 98.81 187 TYR A C 1
ATOM 1426 O O . TYR A 1 187 ? -8.410 -3.511 15.355 1.00 98.81 187 TYR A O 1
ATOM 1434 N N . LEU A 1 188 ? -6.579 -2.298 14.901 1.00 98.75 188 LEU A N 1
ATOM 1435 C CA . LEU A 1 188 ? -6.347 -2.887 13.583 1.00 98.75 188 LEU A CA 1
ATOM 1436 C C . LEU A 1 188 ? -6.196 -4.408 13.659 1.00 98.75 188 LEU A C 1
ATOM 1438 O O . LEU A 1 188 ? -6.761 -5.122 12.827 1.00 98.75 188 LEU A O 1
ATOM 1442 N N . ARG A 1 189 ? -5.456 -4.917 14.651 1.00 98.62 189 ARG A N 1
ATOM 1443 C CA . ARG A 1 189 ? -5.311 -6.357 14.881 1.00 98.62 189 ARG A CA 1
ATOM 1444 C C . ARG A 1 189 ? -6.667 -7.005 15.137 1.00 98.62 189 ARG A C 1
ATOM 1446 O O . ARG A 1 189 ? -6.971 -8.009 14.497 1.00 98.62 189 ARG A O 1
ATOM 1453 N N . ALA A 1 190 ? -7.467 -6.440 16.040 1.00 98.75 190 ALA A N 1
ATOM 1454 C CA . ALA A 1 190 ? -8.786 -6.972 16.364 1.00 98.75 190 ALA A CA 1
ATOM 1455 C C . ALA A 1 190 ? -9.692 -7.021 15.125 1.00 98.75 190 ALA A C 1
ATOM 1457 O O . ALA A 1 190 ? -10.325 -8.041 14.859 1.00 98.75 190 ALA A O 1
ATOM 1458 N N . MET A 1 191 ? -9.698 -5.959 14.317 1.00 98.81 191 MET A N 1
ATOM 1459 C CA . MET A 1 191 ? -10.479 -5.915 13.078 1.00 98.81 191 MET A CA 1
ATOM 1460 C C . MET A 1 191 ? -9.962 -6.885 12.015 1.00 98.81 191 MET A C 1
ATOM 1462 O O . MET A 1 191 ? -10.756 -7.510 11.319 1.00 98.81 191 MET A O 1
ATOM 1466 N N . SER A 1 192 ? -8.645 -7.068 11.921 1.00 98.75 192 SER A N 1
ATOM 1467 C CA . SER A 1 192 ? -8.035 -8.036 11.002 1.00 98.75 192 SER A CA 1
ATOM 1468 C C . SER A 1 192 ? -8.441 -9.471 11.340 1.00 98.75 192 SER A C 1
ATOM 1470 O O . SER A 1 192 ? -8.766 -10.234 10.435 1.00 98.75 192 SER A O 1
ATOM 1472 N N . ILE A 1 193 ? -8.473 -9.821 12.633 1.00 98.69 193 ILE A N 1
ATOM 1473 C CA . ILE A 1 193 ? -8.952 -11.129 13.108 1.00 98.69 193 ILE A CA 1
ATOM 1474 C C . ILE A 1 193 ? -10.410 -11.326 12.698 1.00 98.69 193 ILE A C 1
ATOM 1476 O O . ILE A 1 193 ? -10.722 -12.306 12.029 1.00 98.69 193 ILE A O 1
ATOM 1480 N N . ARG A 1 194 ? -11.283 -10.361 13.017 1.00 98.69 194 ARG A N 1
ATOM 1481 C CA . ARG A 1 194 ? -12.711 -10.450 12.679 1.00 98.69 194 ARG A CA 1
ATOM 1482 C C . ARG A 1 194 ? -12.946 -10.583 11.178 1.00 98.69 194 ARG A C 1
ATOM 1484 O O . ARG A 1 194 ? -13.709 -11.442 10.758 1.00 98.69 194 ARG A O 1
ATOM 1491 N N . VAL A 1 195 ? -12.272 -9.783 10.351 1.00 98.69 195 VAL A N 1
ATOM 1492 C CA . VAL A 1 195 ? -12.397 -9.883 8.888 1.00 98.69 195 VAL A CA 1
ATOM 1493 C C . VAL A 1 195 ? -11.963 -11.261 8.392 1.00 98.69 195 VAL A C 1
ATOM 1495 O O . VAL A 1 195 ? -12.680 -11.870 7.596 1.00 98.69 195 VAL A O 1
ATOM 1498 N N . LEU A 1 196 ? -10.833 -11.773 8.880 1.00 97.94 196 LEU A N 1
ATOM 1499 C CA . LEU A 1 196 ? -10.338 -13.089 8.493 1.00 97.94 196 LEU A CA 1
ATOM 1500 C C . LEU A 1 196 ? -11.316 -14.205 8.888 1.00 97.94 196 LEU A C 1
ATOM 1502 O O . LEU A 1 196 ? -11.656 -15.039 8.053 1.00 97.94 196 LEU A O 1
ATOM 1506 N N . GLU A 1 197 ? -11.781 -14.208 10.136 1.00 98.06 197 GLU A N 1
ATOM 1507 C CA . GLU A 1 197 ? -12.637 -15.263 10.688 1.00 98.06 197 GLU A CA 1
ATOM 1508 C C . GLU A 1 197 ? -14.074 -15.205 10.155 1.00 98.06 197 GLU A C 1
ATOM 1510 O O . GLU A 1 197 ? -14.662 -16.242 9.856 1.00 98.06 197 GLU A O 1
ATOM 1515 N N . GLU A 1 198 ? -14.643 -14.007 10.001 1.00 98.38 198 GLU A N 1
ATOM 1516 C CA . GLU A 1 198 ? -16.058 -13.835 9.653 1.00 98.38 198 GLU A CA 1
ATOM 1517 C C . GLU A 1 198 ? -16.315 -13.750 8.142 1.00 98.38 198 GLU A C 1
ATOM 1519 O O . GLU A 1 198 ? -17.446 -13.966 7.705 1.00 98.38 198 GLU A O 1
ATOM 1524 N N . THR A 1 199 ? -15.304 -13.419 7.330 1.00 98.12 199 THR A N 1
ATOM 1525 C CA . THR A 1 199 ? -15.474 -13.252 5.870 1.00 98.12 199 THR A CA 1
ATOM 1526 C C . THR A 1 199 ? -14.539 -14.120 5.033 1.00 98.12 199 THR A C 1
ATOM 1528 O O . THR A 1 199 ? -14.757 -14.279 3.832 1.00 98.12 199 THR A O 1
ATOM 1531 N N . GLY A 1 200 ? -13.481 -14.673 5.635 1.00 97.19 200 GLY A N 1
ATOM 1532 C CA . GLY A 1 200 ? -12.438 -15.411 4.922 1.00 97.19 200 GLY A CA 1
ATOM 1533 C C . GLY A 1 200 ? -11.517 -14.537 4.061 1.00 97.19 200 GLY A C 1
ATOM 1534 O O . GLY A 1 200 ? -10.620 -15.074 3.406 1.00 97.19 200 GLY A O 1
ATOM 1535 N N . LEU A 1 201 ? -11.707 -13.211 4.034 1.00 98.31 201 LEU A N 1
ATOM 1536 C CA . LEU A 1 201 ? -10.799 -12.298 3.343 1.00 98.31 201 LEU A CA 1
ATOM 1537 C C . LEU A 1 201 ? -9.467 -12.197 4.084 1.00 98.31 201 LEU A C 1
ATOM 1539 O O . LEU A 1 201 ? -9.416 -12.064 5.303 1.00 98.31 201 LEU A O 1
ATOM 1543 N N . LEU A 1 202 ? -8.376 -12.199 3.324 1.00 98.19 202 LEU A N 1
ATOM 1544 C CA . LEU A 1 202 ? -7.023 -12.078 3.851 1.00 98.19 202 LEU A CA 1
ATOM 1545 C C . LEU A 1 202 ? -6.685 -10.606 4.154 1.00 98.19 202 LEU A C 1
ATOM 1547 O O . LEU A 1 202 ? -6.689 -9.790 3.227 1.00 98.19 202 LEU A O 1
ATOM 1551 N N . PRO A 1 203 ? -6.363 -10.225 5.402 1.00 98.31 203 PRO A N 1
ATOM 1552 C CA . PRO A 1 203 ? -6.025 -8.838 5.697 1.00 98.31 203 PRO A CA 1
ATOM 1553 C C . PRO A 1 203 ? -4.701 -8.410 5.046 1.00 98.31 203 PRO A C 1
ATOM 1555 O O . PRO A 1 203 ? -3.689 -9.111 5.105 1.00 98.31 203 PRO A O 1
ATOM 1558 N N . HIS A 1 204 ? -4.706 -7.225 4.444 1.00 98.00 204 HIS A N 1
ATOM 1559 C CA . HIS A 1 204 ? -3.532 -6.534 3.923 1.00 98.00 204 HIS A CA 1
ATOM 1560 C C . HIS A 1 204 ? -3.397 -5.212 4.669 1.00 98.00 204 HIS A C 1
ATOM 1562 O O . HIS A 1 204 ? -4.304 -4.384 4.599 1.00 98.00 204 HIS A O 1
ATOM 1568 N N . LEU A 1 205 ? -2.289 -5.003 5.380 1.00 97.75 205 LEU A N 1
ATOM 1569 C CA . LEU A 1 205 ? -2.158 -3.856 6.282 1.00 97.75 205 LEU A CA 1
ATOM 1570 C C . LEU A 1 205 ? -1.222 -2.783 5.721 1.00 97.75 205 LEU A C 1
ATOM 1572 O O . LEU A 1 205 ? -0.054 -3.062 5.461 1.00 97.75 205 LEU A O 1
ATOM 1576 N N . ASN A 1 206 ? -1.702 -1.538 5.660 1.00 96.38 206 ASN A N 1
ATOM 1577 C CA . ASN A 1 206 ? -0.877 -0.352 5.403 1.00 96.38 206 ASN A CA 1
ATOM 1578 C C . ASN A 1 206 ? -0.935 0.632 6.592 1.00 96.38 206 ASN A C 1
ATOM 1580 O O . ASN A 1 206 ? -1.529 1.703 6.453 1.00 96.38 206 ASN A O 1
ATOM 1584 N N . PRO A 1 207 ? -0.377 0.289 7.772 1.00 93.81 207 PRO A N 1
ATOM 1585 C CA . PRO A 1 207 ? -0.616 1.040 9.004 1.00 93.81 207 PRO A CA 1
ATOM 1586 C C . PRO A 1 207 ? 0.428 2.120 9.325 1.00 93.81 207 PRO A C 1
ATOM 1588 O O . PRO A 1 207 ? 0.517 2.559 10.467 1.00 93.81 207 PRO A O 1
ATOM 1591 N N . GLY A 1 208 ? 1.240 2.536 8.353 1.00 92.50 208 GLY A N 1
ATOM 1592 C CA . GLY A 1 208 ? 2.328 3.482 8.603 1.00 92.50 208 GLY A CA 1
ATOM 1593 C C . GLY A 1 208 ? 3.518 2.839 9.320 1.00 92.50 208 GLY A C 1
ATOM 1594 O O . GLY A 1 208 ? 3.824 1.661 9.104 1.00 92.50 208 GLY A O 1
ATOM 1595 N N . VAL A 1 209 ? 4.247 3.631 10.113 1.00 94.06 209 VAL A N 1
ATOM 1596 C CA . VAL A 1 209 ? 5.536 3.231 10.692 1.00 94.06 209 VAL A CA 1
ATOM 1597 C C . VAL A 1 209 ? 5.353 2.360 11.930 1.00 94.06 209 VAL A C 1
ATOM 1599 O O . VAL A 1 209 ? 4.775 2.763 12.940 1.00 94.06 209 VAL A O 1
ATOM 1602 N N . MET A 1 210 ? 5.930 1.161 11.872 1.00 94.56 210 MET A N 1
ATOM 1603 C CA . MET A 1 210 ? 5.869 0.171 12.942 1.00 94.56 210 MET A CA 1
ATOM 1604 C C . MET A 1 210 ? 7.261 -0.209 13.431 1.00 94.56 210 MET A C 1
ATOM 1606 O O . MET A 1 210 ? 8.216 -0.315 12.658 1.00 94.56 210 MET A O 1
ATOM 1610 N N . SER A 1 211 ? 7.351 -0.479 14.726 1.00 96.19 211 SER A N 1
ATOM 1611 C CA . SER A 1 211 ? 8.476 -1.181 15.326 1.00 96.19 211 SER A CA 1
ATOM 1612 C C . SER A 1 211 ? 8.488 -2.659 14.922 1.00 96.19 211 SER A C 1
ATOM 1614 O O . SER A 1 211 ? 7.496 -3.230 14.461 1.00 96.19 211 SER A O 1
ATOM 1616 N N . TRP A 1 212 ? 9.622 -3.318 15.157 1.00 96.12 212 TRP A N 1
ATOM 1617 C CA . TRP A 1 212 ? 9.749 -4.759 14.943 1.00 96.12 212 TRP A CA 1
ATOM 1618 C C . TRP A 1 212 ? 8.753 -5.581 15.776 1.00 96.12 212 TRP A C 1
ATOM 1620 O O . TRP A 1 212 ? 8.224 -6.593 15.306 1.00 96.12 212 TRP A O 1
ATOM 1630 N N . GLU A 1 213 ? 8.489 -5.153 17.012 1.00 97.31 213 GLU A N 1
ATOM 1631 C CA . GLU A 1 213 ? 7.551 -5.831 17.906 1.00 97.31 213 GLU A CA 1
ATOM 1632 C C . GLU A 1 213 ? 6.124 -5.769 17.356 1.00 97.31 213 GLU A C 1
ATOM 1634 O O . GLU A 1 213 ? 5.436 -6.786 17.303 1.00 97.31 213 GLU A O 1
ATOM 1639 N N . GLU A 1 214 ? 5.698 -4.607 16.869 1.00 96.75 214 GLU A N 1
ATOM 1640 C CA . GLU A 1 214 ? 4.366 -4.415 16.291 1.00 96.75 214 GLU A CA 1
ATOM 1641 C C . GLU A 1 214 ? 4.180 -5.217 15.001 1.00 96.75 214 GLU A C 1
ATOM 1643 O O . GLU A 1 214 ? 3.159 -5.888 14.837 1.00 96.75 214 GLU A O 1
ATOM 1648 N N . ILE A 1 215 ? 5.196 -5.249 14.129 1.00 96.12 215 ILE A N 1
ATOM 1649 C CA . ILE A 1 215 ? 5.196 -6.120 12.943 1.00 96.12 215 ILE A CA 1
ATOM 1650 C C . ILE A 1 215 ? 5.044 -7.583 13.370 1.00 96.12 215 ILE A C 1
ATOM 1652 O O . ILE A 1 215 ? 4.223 -8.314 12.815 1.00 96.12 215 ILE A O 1
ATOM 1656 N N . SER A 1 216 ? 5.808 -8.015 14.377 1.00 96.00 216 SER A N 1
ATOM 1657 C CA . SER A 1 216 ? 5.761 -9.389 14.890 1.00 96.00 216 SER A CA 1
ATOM 1658 C C . SER A 1 216 ? 4.388 -9.735 15.465 1.00 96.00 216 SER A C 1
ATOM 1660 O O . SER A 1 216 ? 3.883 -10.832 15.221 1.00 96.00 216 SER A O 1
ATOM 1662 N N . ARG A 1 217 ? 3.754 -8.791 16.170 1.00 96.56 217 ARG A N 1
ATOM 1663 C CA . ARG A 1 217 ? 2.394 -8.937 16.695 1.00 96.56 217 ARG A CA 1
ATOM 1664 C C . ARG A 1 217 ? 1.370 -9.048 15.569 1.00 96.56 217 ARG A C 1
ATOM 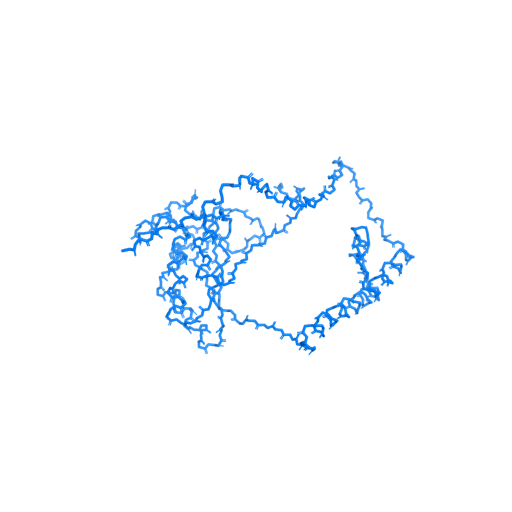1666 O O . ARG A 1 217 ? 0.504 -9.909 15.664 1.00 96.56 217 ARG A O 1
ATOM 1673 N N . LEU A 1 218 ? 1.452 -8.245 14.506 1.00 97.31 218 LEU A N 1
ATOM 1674 C CA . LEU A 1 218 ? 0.465 -8.227 13.412 1.00 97.31 218 LEU A CA 1
ATOM 1675 C C . LEU A 1 218 ? 0.652 -9.345 12.374 1.00 97.31 218 LEU A C 1
ATOM 1677 O O . LEU A 1 218 ? -0.324 -9.782 11.769 1.00 97.31 218 LEU A O 1
ATOM 1681 N N . LYS A 1 219 ? 1.872 -9.860 12.193 1.00 95.69 219 LYS A N 1
ATOM 1682 C CA . LYS A 1 219 ? 2.205 -10.895 11.196 1.00 95.69 219 LYS A CA 1
ATOM 1683 C C . LYS A 1 219 ? 1.248 -12.104 11.157 1.00 95.69 219 LYS A C 1
ATOM 1685 O O . LYS A 1 219 ? 0.914 -12.524 10.052 1.00 95.69 219 LYS A O 1
ATOM 1690 N N . PRO A 1 220 ? 0.764 -12.667 12.285 1.00 96.56 220 PRO A N 1
ATOM 1691 C CA . PRO A 1 220 ? -0.153 -13.810 12.260 1.00 96.56 220 PRO A CA 1
ATOM 1692 C C . PRO A 1 220 ? -1.506 -13.535 11.591 1.00 96.56 220 PRO A C 1
ATOM 1694 O O . PRO A 1 220 ? -2.179 -14.479 11.197 1.00 96.56 220 PRO A O 1
ATOM 1697 N N . VAL A 1 221 ? -1.909 -12.266 11.476 1.00 96.62 221 VAL A N 1
ATOM 1698 C CA . VAL A 1 221 ? -3.222 -11.860 10.944 1.00 96.62 221 VAL A CA 1
ATOM 1699 C C . VAL A 1 221 ? -3.106 -11.076 9.637 1.00 96.62 221 VAL A C 1
ATOM 1701 O O . VAL A 1 221 ? -4.101 -10.573 9.135 1.00 96.62 221 VAL A O 1
ATOM 1704 N N . ALA A 1 222 ? -1.898 -10.961 9.084 1.00 94.81 222 ALA A N 1
ATOM 1705 C CA . ALA A 1 222 ? -1.588 -10.092 7.957 1.00 94.81 222 ALA A CA 1
ATOM 1706 C C . ALA A 1 222 ? -0.619 -10.786 6.991 1.00 94.81 222 ALA A C 1
ATOM 1708 O O . ALA A 1 222 ? 0.598 -10.594 7.084 1.00 94.81 222 ALA A O 1
ATOM 1709 N N . PRO A 1 223 ? -1.126 -11.601 6.049 1.00 93.00 223 PRO A N 1
ATOM 1710 C CA . PRO A 1 223 ? -0.299 -12.233 5.020 1.00 93.00 223 PRO A CA 1
ATOM 1711 C C . PRO A 1 223 ? 0.451 -11.227 4.138 1.00 93.00 223 PRO A C 1
ATOM 1713 O O . PRO A 1 223 ? 1.43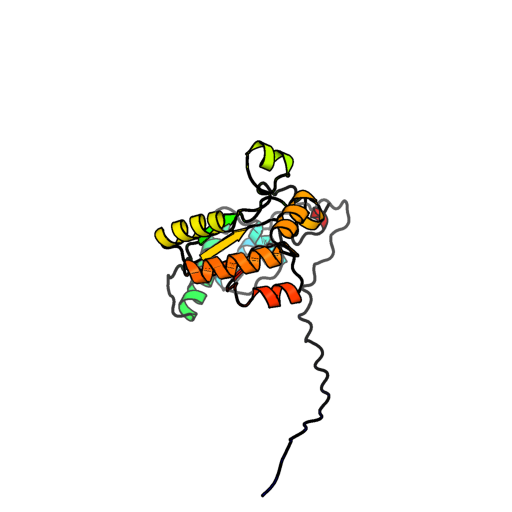9 -11.592 3.501 1.00 93.00 223 PRO A O 1
ATOM 1716 N N . SER A 1 224 ? 0.003 -9.970 4.090 1.00 92.62 224 SER A N 1
ATOM 1717 C CA . SER A 1 224 ? 0.682 -8.894 3.379 1.00 92.62 224 SER A CA 1
ATOM 1718 C C . SER A 1 224 ? 0.642 -7.592 4.177 1.00 92.62 224 SER A C 1
ATOM 1720 O O . SER A 1 224 ? -0.359 -7.268 4.819 1.00 92.62 224 SER A O 1
ATOM 1722 N N . MET A 1 225 ? 1.742 -6.843 4.124 1.00 94.31 225 MET A N 1
ATOM 1723 C CA . MET A 1 225 ? 1.835 -5.484 4.644 1.00 94.31 225 MET A CA 1
ATOM 1724 C C . MET A 1 225 ? 2.616 -4.614 3.663 1.00 94.31 225 MET A C 1
ATOM 1726 O O . MET A 1 225 ? 3.578 -5.091 3.051 1.00 94.31 225 MET A O 1
ATOM 1730 N N . GLY A 1 226 ? 2.221 -3.351 3.530 1.00 89.94 226 GLY A N 1
ATOM 1731 C CA . GLY A 1 226 ? 2.850 -2.395 2.629 1.00 89.94 226 GLY A CA 1
ATOM 173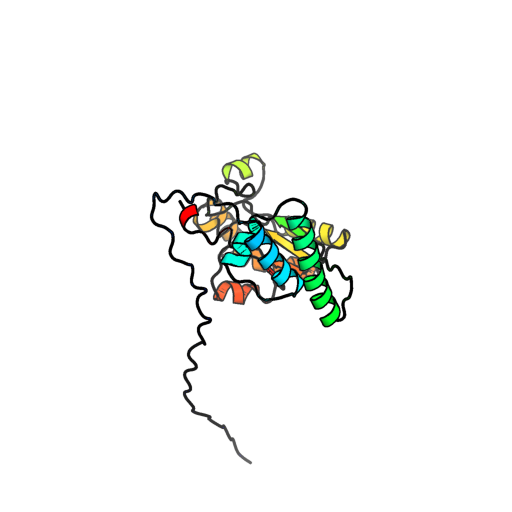2 C C . GLY A 1 226 ? 3.273 -1.110 3.335 1.00 89.94 226 GLY A C 1
ATOM 1733 O O . GLY A 1 226 ? 2.564 -0.575 4.183 1.00 89.94 226 GLY A O 1
ATOM 1734 N N . MET A 1 227 ? 4.430 -0.585 2.935 1.00 91.31 227 MET A N 1
ATOM 1735 C CA . MET A 1 227 ? 4.866 0.777 3.237 1.00 91.31 227 MET A CA 1
ATOM 1736 C C . MET A 1 227 ? 5.562 1.352 2.009 1.00 91.31 227 MET A C 1
ATOM 1738 O O . MET A 1 227 ? 6.369 0.680 1.364 1.00 91.31 227 MET A O 1
ATOM 1742 N N . MET A 1 228 ? 5.209 2.582 1.664 1.00 91.62 228 MET A N 1
ATOM 1743 C CA . MET A 1 228 ? 5.820 3.302 0.567 1.00 91.62 228 MET A CA 1
ATOM 1744 C C . MET A 1 228 ? 6.960 4.139 1.147 1.00 91.62 228 MET A C 1
ATOM 1746 O O . MET A 1 228 ? 6.797 4.789 2.174 1.00 91.62 228 MET A O 1
ATOM 1750 N N . LEU A 1 229 ? 8.132 4.103 0.505 1.00 92.31 229 LEU A N 1
ATOM 1751 C CA . LEU A 1 229 ? 9.247 4.988 0.875 1.00 92.31 229 LEU A CA 1
ATOM 1752 C C . LEU A 1 229 ? 8.980 6.439 0.471 1.00 92.31 229 LEU A C 1
ATOM 1754 O O . LEU A 1 229 ? 9.588 7.346 1.026 1.00 92.31 229 LEU A O 1
ATOM 1758 N N . GLU A 1 230 ? 8.099 6.632 -0.515 1.00 92.75 230 GLU A N 1
ATOM 1759 C CA . GLU A 1 230 ? 7.742 7.898 -1.165 1.00 92.75 230 GLU A CA 1
ATOM 1760 C C . GLU A 1 230 ? 8.891 8.544 -1.940 1.00 92.75 230 GLU A C 1
ATOM 1762 O O . GLU A 1 230 ? 8.777 8.797 -3.138 1.00 92.75 230 GLU A O 1
ATOM 1767 N N . THR A 1 231 ? 10.035 8.760 -1.298 1.00 92.31 231 THR A N 1
ATOM 1768 C CA . THR A 1 231 ? 11.263 9.208 -1.946 1.00 92.31 231 THR A CA 1
ATOM 1769 C C . THR A 1 231 ? 12.488 8.837 -1.119 1.00 92.31 231 THR A C 1
ATOM 1771 O O . THR A 1 231 ? 12.484 8.902 0.106 1.00 92.31 231 THR A O 1
ATOM 1774 N N . THR A 1 232 ? 13.578 8.484 -1.798 1.00 91.88 232 THR A N 1
ATOM 1775 C CA . THR A 1 232 ? 14.904 8.335 -1.178 1.00 91.88 232 THR A CA 1
ATOM 1776 C C . THR A 1 232 ? 15.714 9.635 -1.224 1.00 91.88 232 THR A C 1
ATOM 1778 O O . THR A 1 232 ? 16.818 9.696 -0.683 1.00 91.88 232 THR A O 1
ATOM 1781 N N . SER A 1 233 ? 15.197 10.690 -1.869 1.00 91.56 233 SER A N 1
ATOM 1782 C CA . SER A 1 233 ? 15.885 11.975 -1.983 1.00 91.56 233 SER A CA 1
ATOM 1783 C C . SER A 1 233 ? 15.676 12.819 -0.729 1.00 91.56 233 SER A C 1
ATOM 1785 O O . SER A 1 233 ? 14.643 13.466 -0.566 1.00 91.56 233 SER A O 1
ATOM 1787 N N . THR A 1 234 ? 16.700 12.888 0.119 1.00 90.19 234 THR A N 1
ATOM 1788 C CA . THR A 1 234 ? 16.685 13.690 1.355 1.00 90.19 234 THR A CA 1
ATOM 1789 C C . THR A 1 234 ? 16.517 15.191 1.108 1.00 90.19 234 THR A C 1
ATOM 1791 O O . THR A 1 234 ? 16.047 15.914 1.980 1.00 90.19 234 THR A O 1
ATOM 1794 N N . ARG A 1 235 ? 16.835 15.671 -0.102 1.00 93.12 235 ARG A N 1
ATOM 1795 C CA . ARG A 1 235 ? 16.617 17.067 -0.514 1.00 93.12 235 ARG A CA 1
ATOM 1796 C C . ARG A 1 235 ? 15.137 17.458 -0.552 1.00 93.12 235 ARG A C 1
ATOM 1798 O O . ARG A 1 235 ? 14.840 18.641 -0.486 1.00 93.12 235 ARG A O 1
ATOM 1805 N N . LEU A 1 236 ? 14.229 16.490 -0.683 1.00 87.00 236 LEU A N 1
ATOM 1806 C CA . LEU A 1 236 ? 12.784 16.728 -0.740 1.00 87.00 236 LEU A CA 1
ATOM 1807 C C . LEU A 1 236 ? 12.101 16.647 0.635 1.00 87.00 236 LEU A C 1
ATOM 1809 O O . LEU A 1 236 ? 10.881 16.725 0.700 1.00 87.00 236 LEU A O 1
ATOM 1813 N N . PHE A 1 237 ? 12.854 16.464 1.725 1.00 82.56 237 PHE A N 1
ATOM 1814 C CA . PHE A 1 237 ? 12.289 16.346 3.079 1.00 82.56 237 PHE A CA 1
ATOM 1815 C C . PHE A 1 237 ? 11.955 17.702 3.725 1.00 82.56 237 PHE A C 1
ATOM 1817 O O . PHE A 1 237 ? 11.546 17.738 4.884 1.00 82.56 237 PHE A O 1
ATOM 1824 N N . THR A 1 238 ? 12.179 18.799 3.000 1.00 65.94 238 THR A N 1
ATOM 1825 C CA . THR A 1 238 ? 12.026 20.186 3.460 1.00 65.94 238 THR A CA 1
ATOM 1826 C C . THR A 1 238 ? 10.643 20.744 3.186 1.00 65.94 238 THR A C 1
ATOM 1828 O O . THR A 1 238 ? 10.191 20.580 2.028 1.00 65.94 238 THR A O 1
#

Foldseek 3Di:
DDDDDDDDPPDPPPPDPPPDPDPPPPDDPDPPPDPPPPQDDPVLLVVLLVCLLVVHDDDPVSVVNLVNDDDPSVVSNVVSVVVNVQVVCVVVVRHPDDDDFAEQEAAQAQAAPDDPPPDPSHDDPVVCVVVVHARGDDLVRLQVSLQVSVVVVGQAYEYDYYAFSVVPDVRNCVVCVVVPHRTPLSVVQVSLVCSCVVRVHQYEYAHPDDDPVSCVVNVVSHVHYDDDPVDPDPVPVD

pLDDT: mean 87.34, std 20.92, range [24.8, 98.88]

Sequence (238 aa):
MAHDRWVTHSGEESGRPTMLPMPGVPAAPPPGASAQEVAPSASAMRRVLRRARDGATLNVDEATTLLQARGDDLADLCSSAAKVRDAGLLAAGRPRAVTYSRKVFIPLTRLCRDKCHYCTFVTVPGKLRAEGRGAYLEPDEVLEIARQGAELGCKEALFTLGDRPEDRWPEAKQWLDERGYDSTLDYLRAMSIRVLEETGLLPHLNPGVMSWEEISRLKPVAPSMGMMLETTSTRLFT

Secondary structure (DSSP, 8-state):
-------------------PPP---PPPPPTT------PPPHHHHHHHHHHHHTTPPP-HHHHHHHHT--HHHHHHHHHHHHHHHHHHHHHTT-TT------EEEEE-B---S---TT-SS---HHHHHHTT--SB--HHHHHHHHHHHHHTT-SEEEEE--S-GGGT-HHHHHHHHHTT-SSHHHHHHHHHHHHHHHH-PEEEEE-SS--HHHHHHHGGG-SEE------S-GGG--